Protein AF-A0A5J4RB42-F1 (afdb_monomer)

Sequence (324 aa):
MLSGSSEDMEQIHNEGKLDDWCRDNIDWLKKTYGEENVVAATLHMDETTPHIHASVVPIVRGERRQKASKKRPEQEQIEKPKRKYKKKDPLRVRLCCDDVMTKTKLIEYQDTYAEAMAKYGLERGIKGSDARHISLTEFYRNQAIESKNLQTSIEMLLAMEDAKRLHIEELKRQEQETEKLKQQKELELKESIGYLEEERQEVYEKVRDIYDRKDKAREKLLNMHEYTQQKELEITAAEACLEQLKQNYEPYKVQEDLNLLFEIFPKLSERLRIAQLCKAIGLTVDVTKRLFNGESLSVTGKLYSPEHSRYFEAQDAQLQFFKD

InterPro domains:
  IPR001668 Plasmid recombination enzyme [PF01076] (4-140)

Radius of gyration: 84.47 Å; Cα contacts (8 Å, |Δi|>4): 192; chains: 1; bounding box: 142×66×201 Å

Solvent-accessible surface area (backbone atoms only — not comparable to full-atom values): 19030 Å² total; per-residue (Å²): 114,50,71,72,54,61,67,53,41,50,50,37,48,75,69,66,42,46,66,59,53,52,51,52,51,51,51,49,47,29,72,73,67,33,62,94,20,56,76,48,72,47,78,42,74,89,56,96,51,58,32,32,50,64,44,71,52,44,74,42,71,44,69,79,84,75,76,81,72,77,79,71,82,94,71,79,86,73,86,66,82,77,80,84,70,86,76,74,70,49,72,47,79,42,80,41,56,72,78,64,64,30,76,67,48,53,53,49,49,48,53,54,48,23,66,70,37,41,88,70,72,45,74,62,76,73,86,86,58,86,79,72,95,70,54,72,71,55,48,56,50,49,52,53,50,50,52,50,52,50,51,54,50,51,53,53,50,51,55,50,50,53,53,50,50,53,50,49,52,51,50,51,50,51,51,54,52,51,50,51,52,50,53,53,52,51,50,55,49,51,52,54,49,51,54,53,51,52,52,51,49,54,50,51,52,54,52,49,53,52,51,55,50,50,51,53,51,51,51,52,51,49,54,49,50,55,50,50,53,52,49,52,53,51,49,53,52,49,51,53,51,50,52,54,51,56,74,71,61,76,81,63,67,68,57,55,59,53,54,57,57,55,68,79,35,76,63,46,62,58,50,50,52,51,49,50,49,38,47,64,29,65,48,52,74,70,58,52,54,46,44,77,73,72,48,76,43,70,45,70,46,77,39,38,38,78,91,79,72,48,74,45,81,36,79,74,42,73,48,64,81,81,83,129

Foldseek 3Di:
DAFFDLVLQVLCVVVVNVVVVVVLVLVLCCVQQNPVFWDDWDWDPPDSGIDIDTHGFRKDFFADDDDPPPPDPDDDPPPDPDPDDDDDDGGDIDTDPCVSDPPVSVLVSLVVVQVSCVVSVGHRDDDPDPDDDDDPVVVVVVVVVVVVVVVVVVVVVVVVVVVVVVVVVVVVVVVVVVVVVVVVVVVVVVVVVVVVVVVVVVVVVVVVVVVVVVVVVVVVVVVVVVVVVVVVVVVVVVVVVVVVVVVVDDPVPVVVVVVVVCVVDVCVVVLVVVCVVCVQQVHDPVVSVVQVVFDWDFDAAWTADPVVRDTDGDDRDIDHPDDD

pLDDT: mean 83.13, std 14.51, range [41.47, 96.69]

Structure (mmCIF, N/CA/C/O backbone):
data_AF-A0A5J4RB42-F1
#
_entry.id   AF-A0A5J4RB42-F1
#
loop_
_atom_site.group_PDB
_atom_site.id
_atom_site.type_symbol
_atom_site.label_atom_id
_atom_site.label_alt_id
_atom_site.label_comp_id
_atom_site.label_asym_id
_atom_site.label_entity_id
_atom_site.label_seq_id
_atom_site.pdbx_PDB_ins_code
_atom_site.Cartn_x
_atom_site.Cartn_y
_atom_site.Cartn_z
_atom_site.occupancy
_atom_site.B_iso_or_equiv
_atom_site.auth_seq_id
_atom_site.auth_comp_id
_atom_site.auth_asym_id
_atom_site.auth_atom_id
_atom_site.pdbx_PDB_model_num
ATOM 1 N N . MET A 1 1 ? 22.694 4.202 -32.635 1.00 89.75 1 MET A N 1
ATOM 2 C CA . MET A 1 1 ? 22.231 2.998 -31.928 1.00 89.75 1 MET A CA 1
ATOM 3 C C . MET A 1 1 ? 20.740 2.886 -32.167 1.00 89.75 1 MET A C 1
ATOM 5 O O . MET A 1 1 ? 20.067 3.908 -32.083 1.00 89.75 1 MET A O 1
ATOM 9 N N . LEU A 1 2 ? 20.271 1.703 -32.539 1.00 93.19 2 LEU A N 1
ATOM 10 C CA . LEU A 1 2 ? 18.862 1.383 -32.763 1.00 93.19 2 LEU A CA 1
ATOM 11 C C . LEU A 1 2 ? 18.530 0.231 -31.815 1.00 93.19 2 LEU A C 1
ATOM 13 O O . LEU A 1 2 ? 19.225 -0.783 -31.840 1.00 93.19 2 LEU A O 1
ATOM 17 N N . SER A 1 3 ? 17.558 0.429 -30.933 1.00 93.69 3 SER A N 1
ATOM 18 C CA . SER A 1 3 ? 17.139 -0.545 -29.921 1.00 93.69 3 SER A CA 1
ATOM 19 C C . SER A 1 3 ? 15.735 -0.199 -29.413 1.00 93.69 3 SER A C 1
ATOM 21 O O . SER A 1 3 ? 15.242 0.899 -29.696 1.00 93.69 3 SER A O 1
ATOM 23 N N . GLY A 1 4 ? 15.121 -1.121 -28.675 1.00 91.81 4 GLY A N 1
ATOM 24 C CA . GLY A 1 4 ? 13.889 -0.937 -27.903 1.00 91.81 4 GLY A CA 1
ATOM 25 C C . GLY A 1 4 ? 14.136 -1.042 -26.395 1.00 91.81 4 GLY A C 1
ATOM 26 O O . GLY A 1 4 ? 15.281 -0.968 -25.938 1.00 91.81 4 GLY A O 1
ATOM 27 N N . SER A 1 5 ? 13.066 -1.212 -25.615 1.00 92.06 5 SER A N 1
ATOM 28 C CA . SER A 1 5 ? 13.199 -1.616 -24.211 1.00 92.06 5 SER A CA 1
ATOM 29 C C . SER A 1 5 ? 13.691 -3.070 -24.112 1.00 92.06 5 SER A C 1
ATOM 31 O O . SER A 1 5 ? 13.620 -3.819 -25.088 1.00 92.06 5 SER A O 1
ATOM 33 N N . SER A 1 6 ? 14.203 -3.481 -22.944 1.00 90.31 6 SER A N 1
ATOM 34 C CA . SER A 1 6 ? 14.636 -4.877 -22.745 1.00 90.31 6 SER A CA 1
ATOM 35 C C . SER A 1 6 ? 13.483 -5.852 -22.985 1.00 90.31 6 SER A C 1
ATOM 37 O O . SER A 1 6 ? 13.660 -6.843 -23.684 1.00 90.31 6 SER A O 1
ATOM 39 N N . GLU A 1 7 ? 12.295 -5.515 -22.480 1.00 92.62 7 GLU A N 1
ATOM 40 C CA . GLU A 1 7 ? 11.079 -6.321 -22.616 1.00 92.62 7 GLU A CA 1
ATOM 41 C C . GLU A 1 7 ? 10.652 -6.452 -24.085 1.00 92.62 7 GLU A C 1
ATOM 43 O O . GLU A 1 7 ? 10.432 -7.564 -24.566 1.00 92.62 7 GLU A O 1
ATOM 48 N N . ASP A 1 8 ? 10.623 -5.342 -24.833 1.00 93.31 8 ASP A N 1
ATOM 49 C CA . ASP A 1 8 ? 10.221 -5.364 -26.245 1.00 93.31 8 ASP A CA 1
ATOM 50 C C . ASP A 1 8 ? 11.207 -6.170 -27.101 1.00 93.31 8 ASP A C 1
ATOM 52 O O . ASP A 1 8 ? 10.810 -6.944 -27.975 1.00 93.31 8 ASP A O 1
ATOM 56 N N . MET A 1 9 ? 12.513 -6.008 -26.864 1.00 92.62 9 MET A N 1
ATOM 57 C CA . MET A 1 9 ? 13.533 -6.720 -27.636 1.00 92.62 9 MET A CA 1
ATOM 58 C C . MET A 1 9 ? 13.554 -8.217 -27.312 1.00 92.62 9 MET A C 1
ATOM 60 O O . MET A 1 9 ? 13.744 -9.029 -28.221 1.00 92.62 9 MET A O 1
ATOM 64 N N . GLU A 1 10 ? 13.317 -8.598 -26.054 1.00 91.50 10 GLU A N 1
ATOM 65 C CA . GLU A 1 10 ? 13.112 -9.995 -25.662 1.00 91.50 10 GLU A CA 1
ATOM 66 C C . GLU A 1 10 ? 11.871 -10.586 -26.335 1.00 91.50 10 GLU A C 1
ATOM 68 O O . GLU A 1 10 ? 11.928 -11.702 -26.856 1.00 91.50 10 GLU A O 1
ATOM 73 N N . GLN A 1 11 ? 10.768 -9.836 -26.400 1.00 92.88 11 GLN A N 1
ATOM 74 C CA . GLN A 1 11 ? 9.561 -10.273 -27.094 1.00 92.88 11 GLN A CA 1
ATOM 75 C C . GLN A 1 11 ? 9.826 -10.514 -28.589 1.00 92.88 11 GLN A C 1
ATOM 77 O O . GLN A 1 11 ? 9.512 -11.587 -29.106 1.00 92.88 11 GLN A O 1
ATOM 82 N N . ILE A 1 12 ? 10.463 -9.564 -29.279 1.00 92.88 12 ILE A N 1
ATOM 83 C CA . ILE A 1 12 ? 10.811 -9.687 -30.706 1.00 92.88 12 ILE A CA 1
ATOM 84 C C . ILE A 1 12 ? 11.737 -10.889 -30.951 1.00 92.88 12 ILE A C 1
ATOM 86 O O . ILE A 1 12 ? 11.591 -11.595 -31.957 1.00 92.88 12 ILE A O 1
ATOM 90 N N . HIS A 1 13 ? 12.680 -11.139 -30.038 1.00 90.81 13 HIS A N 1
ATOM 91 C CA . HIS A 1 13 ? 13.579 -12.287 -30.110 1.00 90.81 13 HIS A CA 1
ATOM 92 C C . HIS A 1 13 ? 12.831 -13.615 -29.933 1.00 90.81 13 HIS A C 1
ATOM 94 O O . HIS A 1 13 ? 12.975 -14.510 -30.767 1.00 90.81 13 HIS A O 1
ATOM 100 N N . ASN A 1 14 ? 11.985 -13.722 -28.905 1.00 91.12 14 ASN A N 1
ATOM 101 C CA . ASN A 1 14 ? 11.197 -14.921 -28.606 1.00 91.12 14 ASN A CA 1
ATOM 102 C C . ASN A 1 14 ? 10.185 -15.254 -29.712 1.00 91.12 14 ASN A C 1
ATOM 104 O O . ASN A 1 14 ? 9.915 -16.423 -29.980 1.00 91.12 14 ASN A O 1
ATOM 108 N N . GLU A 1 15 ? 9.653 -14.239 -30.394 1.00 92.75 15 GLU A N 1
ATOM 109 C CA . GLU A 1 15 ? 8.766 -14.402 -31.549 1.00 92.75 15 GLU A CA 1
ATOM 110 C C . GLU A 1 15 ? 9.507 -14.798 -32.842 1.00 92.75 15 GLU A C 1
ATOM 112 O O . GLU A 1 15 ? 8.869 -15.004 -33.876 1.00 92.75 15 GLU A O 1
ATOM 117 N N . GLY A 1 16 ? 10.843 -14.896 -32.820 1.00 91.69 16 GLY A N 1
ATOM 118 C CA . GLY A 1 16 ? 11.660 -15.234 -33.990 1.00 91.69 16 GLY A CA 1
ATOM 119 C C . GLY A 1 16 ? 11.695 -14.139 -35.061 1.00 91.69 16 GLY A C 1
ATOM 120 O O . GLY A 1 16 ? 12.110 -14.389 -36.189 1.00 91.69 16 GLY A O 1
ATOM 121 N N . LYS A 1 17 ? 11.269 -12.917 -34.721 1.00 93.38 17 LYS A N 1
ATOM 122 C CA . LYS A 1 17 ? 11.146 -11.776 -35.643 1.00 93.38 17 LYS A CA 1
ATOM 123 C C . LYS A 1 17 ? 12.397 -10.898 -35.700 1.00 93.38 17 LYS A C 1
ATOM 125 O O . LYS A 1 17 ? 12.400 -9.870 -36.376 1.00 93.38 17 LYS A O 1
ATOM 130 N N . LEU A 1 18 ? 13.463 -11.282 -35.000 1.00 91.69 18 LEU A N 1
ATOM 131 C CA . LEU A 1 18 ? 14.684 -10.483 -34.883 1.00 91.69 18 LEU A CA 1
ATOM 132 C C . LEU A 1 18 ? 15.354 -10.222 -36.242 1.00 91.69 18 LEU A C 1
ATOM 134 O O . LEU A 1 18 ? 15.809 -9.108 -36.496 1.00 91.69 18 LEU A O 1
ATOM 138 N N . ASP A 1 19 ? 15.376 -11.215 -37.133 1.00 92.69 19 ASP A N 1
ATOM 139 C CA . ASP A 1 19 ? 15.964 -11.065 -38.468 1.00 92.69 19 ASP A CA 1
ATOM 140 C C . ASP A 1 19 ? 15.176 -10.075 -39.329 1.00 92.69 19 ASP A C 1
ATOM 142 O O . ASP A 1 19 ? 15.764 -9.254 -40.037 1.00 92.69 19 ASP A O 1
ATOM 146 N N . ASP A 1 20 ? 13.845 -10.127 -39.252 1.00 94.56 20 ASP A N 1
ATOM 147 C CA . ASP A 1 20 ? 12.977 -9.192 -39.962 1.00 94.56 20 ASP A CA 1
ATOM 148 C C . ASP A 1 20 ? 13.157 -7.777 -39.401 1.00 94.56 20 ASP A C 1
ATOM 150 O O . ASP A 1 20 ? 13.337 -6.831 -40.170 1.00 94.56 20 ASP A O 1
ATOM 154 N N . TRP A 1 21 ? 13.251 -7.639 -38.072 1.00 94.94 21 TRP A N 1
ATOM 155 C CA . TRP A 1 21 ? 13.557 -6.367 -37.418 1.00 94.94 21 TRP A CA 1
ATOM 156 C C . TRP A 1 21 ? 14.895 -5.796 -37.898 1.00 94.94 21 TRP A C 1
ATOM 158 O O . TRP A 1 21 ? 14.976 -4.613 -38.238 1.00 94.94 21 TRP A O 1
ATOM 168 N N . CYS A 1 22 ? 15.936 -6.625 -38.016 1.00 94.12 22 CYS A N 1
ATOM 169 C CA . CYS A 1 22 ? 17.228 -6.201 -38.557 1.00 94.12 22 CYS A CA 1
ATOM 170 C C . CYS A 1 22 ? 17.113 -5.703 -40.006 1.00 94.12 22 CYS A C 1
ATOM 172 O O . CYS A 1 22 ? 17.682 -4.660 -40.342 1.00 94.12 22 CYS A O 1
ATOM 174 N N . ARG A 1 23 ? 16.367 -6.415 -40.863 1.00 94.81 23 ARG A N 1
ATOM 175 C CA . ARG A 1 23 ? 16.164 -6.016 -42.267 1.00 94.81 23 ARG A CA 1
ATOM 176 C C . ARG A 1 23 ? 15.423 -4.689 -42.375 1.00 94.81 23 ARG A C 1
ATOM 178 O O . ARG A 1 23 ? 15.896 -3.803 -43.080 1.00 94.81 23 ARG A O 1
ATOM 185 N N . ASP A 1 24 ? 14.342 -4.503 -41.624 1.00 95.38 24 ASP A N 1
ATOM 186 C CA . ASP A 1 24 ? 13.592 -3.243 -41.655 1.00 95.38 24 ASP A CA 1
ATOM 187 C C . ASP A 1 24 ? 14.392 -2.065 -41.108 1.00 95.38 24 ASP A C 1
ATOM 189 O O . ASP A 1 24 ? 14.243 -0.940 -41.584 1.00 95.38 24 ASP A O 1
ATOM 193 N N . ASN A 1 25 ? 15.262 -2.305 -40.123 1.00 94.81 25 ASN A N 1
ATOM 194 C CA . ASN A 1 25 ? 16.179 -1.282 -39.628 1.00 94.81 25 ASN A CA 1
ATOM 195 C C . ASN A 1 25 ? 17.149 -0.841 -40.727 1.00 94.81 25 ASN A C 1
ATOM 197 O O . ASN A 1 25 ? 17.372 0.357 -40.914 1.00 94.81 25 ASN A O 1
ATOM 201 N N . ILE A 1 26 ? 17.698 -1.792 -41.485 1.00 94.44 26 ILE A N 1
ATOM 202 C CA . ILE A 1 26 ? 18.564 -1.499 -42.630 1.00 94.44 26 ILE A CA 1
ATOM 203 C C . ILE A 1 26 ? 17.783 -0.755 -43.720 1.00 94.44 26 ILE A C 1
ATOM 205 O O . ILE A 1 26 ? 18.272 0.256 -44.230 1.00 94.44 26 ILE A O 1
ATOM 209 N N . ASP A 1 27 ? 16.568 -1.192 -44.046 1.00 95.69 27 ASP A N 1
ATOM 210 C CA . ASP A 1 27 ? 15.726 -0.551 -45.059 1.00 95.69 27 ASP A CA 1
ATOM 211 C C . ASP A 1 27 ? 15.346 0.878 -44.660 1.00 95.69 27 ASP A C 1
ATOM 213 O O . ASP A 1 27 ? 15.436 1.804 -45.474 1.00 95.69 27 ASP A O 1
ATOM 217 N N . TRP A 1 28 ? 15.008 1.101 -43.387 1.00 96.19 28 TRP A N 1
ATOM 218 C CA . TRP A 1 28 ? 14.752 2.436 -42.856 1.00 96.19 28 TRP A CA 1
ATOM 219 C C . TRP A 1 28 ? 16.001 3.322 -42.924 1.00 96.19 28 TRP A C 1
ATOM 221 O O . TRP A 1 28 ? 15.909 4.473 -43.363 1.00 96.19 28 TRP A O 1
ATOM 231 N N . LEU A 1 29 ? 17.181 2.803 -42.565 1.00 95.06 29 LEU A N 1
ATOM 232 C CA . LEU A 1 29 ? 18.447 3.536 -42.673 1.00 95.06 29 LEU A CA 1
ATOM 233 C C . LEU A 1 29 ? 18.745 3.934 -44.122 1.00 95.06 29 LEU A C 1
ATOM 235 O O . LEU A 1 29 ? 19.086 5.091 -44.380 1.00 95.06 29 LEU A O 1
ATOM 239 N N . LYS A 1 30 ? 18.575 3.009 -45.073 1.00 94.31 30 LYS A N 1
ATOM 240 C CA . LYS A 1 30 ? 18.772 3.270 -46.505 1.00 94.31 30 LYS A CA 1
ATOM 241 C C . LYS A 1 30 ? 17.777 4.299 -47.038 1.00 94.31 30 LYS A C 1
ATOM 243 O O . LYS A 1 30 ? 18.179 5.204 -47.765 1.00 94.31 30 LYS A O 1
ATOM 248 N N . LYS A 1 31 ? 16.501 4.211 -46.650 1.00 94.19 31 LYS A N 1
ATOM 249 C CA . LYS A 1 31 ? 15.457 5.170 -47.049 1.00 94.19 31 LYS A CA 1
ATOM 250 C C . LYS A 1 31 ? 15.705 6.568 -46.477 1.00 94.19 31 LYS A C 1
ATOM 252 O O . LYS A 1 31 ? 15.461 7.560 -47.158 1.00 94.19 31 LYS A O 1
ATOM 257 N N . THR A 1 32 ? 16.194 6.643 -45.242 1.00 92.81 32 THR A N 1
ATOM 258 C CA . THR A 1 32 ? 16.363 7.902 -44.501 1.00 92.81 32 THR A CA 1
ATOM 259 C C . THR A 1 32 ? 17.653 8.625 -44.875 1.00 92.81 32 THR A C 1
ATOM 261 O O . THR A 1 32 ? 17.646 9.830 -45.127 1.00 92.81 32 THR A O 1
ATOM 264 N N . TYR A 1 33 ? 18.770 7.896 -44.923 1.00 90.81 33 TYR A N 1
ATOM 265 C CA . TYR A 1 33 ? 20.093 8.476 -45.149 1.00 90.81 33 TYR A CA 1
ATOM 266 C C . TYR A 1 33 ? 20.589 8.314 -46.587 1.00 90.81 33 TYR A C 1
ATOM 268 O O . TYR A 1 33 ? 21.507 9.031 -46.976 1.00 90.81 33 TYR A O 1
ATOM 276 N N . GLY A 1 34 ? 19.972 7.445 -47.387 1.00 90.00 34 GLY A N 1
ATOM 277 C CA . GLY A 1 34 ? 20.438 7.057 -48.716 1.00 90.00 34 GLY A CA 1
ATOM 278 C C . GLY A 1 34 ? 21.335 5.822 -48.656 1.00 90.00 34 GLY A C 1
ATOM 279 O O . GLY A 1 34 ? 22.161 5.682 -47.756 1.00 90.00 34 GLY A O 1
ATOM 280 N N . GLU A 1 35 ? 21.195 4.928 -49.634 1.00 90.44 35 GLU A N 1
ATOM 281 C CA . GLU A 1 35 ? 21.938 3.663 -49.675 1.00 90.44 35 GLU A CA 1
ATOM 282 C C . GLU A 1 35 ? 23.460 3.865 -49.722 1.00 90.44 35 GLU A C 1
ATOM 284 O O . GLU A 1 35 ? 24.189 3.180 -49.013 1.00 90.44 35 GLU A O 1
ATOM 289 N N . GLU A 1 36 ? 23.937 4.875 -50.457 1.00 87.88 36 GLU A N 1
ATOM 290 C CA . GLU A 1 36 ? 25.367 5.224 -50.541 1.00 87.88 36 GLU A CA 1
ATOM 291 C C . GLU A 1 36 ? 25.962 5.709 -49.203 1.00 87.88 36 GLU A C 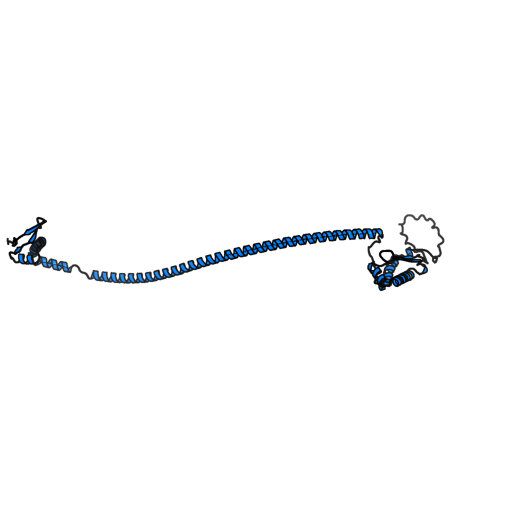1
ATOM 293 O O . GLU A 1 36 ? 27.181 5.727 -49.036 1.00 87.88 36 GLU A O 1
ATOM 298 N N . ASN A 1 37 ? 25.115 6.121 -48.254 1.00 90.62 37 ASN A N 1
ATOM 299 C CA . ASN A 1 37 ? 25.537 6.720 -46.989 1.00 90.62 37 ASN A CA 1
ATOM 300 C C . ASN A 1 37 ? 25.612 5.713 -45.838 1.00 90.62 37 ASN A C 1
ATOM 302 O O . ASN A 1 37 ? 26.218 6.021 -44.812 1.00 90.62 37 ASN A O 1
ATOM 306 N N . VAL A 1 38 ? 25.019 4.525 -45.970 1.00 92.69 38 VAL A N 1
ATOM 307 C CA . VAL A 1 38 ? 25.027 3.494 -44.922 1.00 92.69 38 VAL A CA 1
ATOM 308 C C . VAL A 1 38 ? 26.214 2.558 -45.152 1.00 92.69 38 VAL A C 1
ATOM 310 O O . VAL A 1 38 ? 26.246 1.829 -46.135 1.00 92.69 38 VAL A O 1
ATOM 313 N N . VAL A 1 39 ? 27.199 2.576 -44.248 1.00 92.19 39 VAL A N 1
ATOM 314 C CA . VAL A 1 39 ? 28.447 1.802 -44.410 1.00 92.19 39 VAL A CA 1
ATOM 315 C C . VAL A 1 39 ? 28.367 0.441 -43.733 1.00 92.19 39 VAL A C 1
ATOM 317 O O . VAL A 1 39 ? 28.786 -0.562 -44.301 1.00 92.19 39 VAL A O 1
ATOM 320 N N . ALA A 1 40 ? 27.861 0.412 -42.503 1.00 92.50 40 ALA A N 1
ATOM 321 C CA . ALA A 1 40 ? 27.776 -0.800 -41.702 1.00 92.50 40 ALA A CA 1
ATOM 322 C C . ALA A 1 40 ? 26.619 -0.699 -40.709 1.00 92.50 40 ALA A C 1
ATOM 324 O O . ALA A 1 40 ? 26.337 0.384 -40.192 1.00 92.50 40 ALA A O 1
ATOM 325 N N . ALA A 1 41 ? 25.991 -1.834 -40.424 1.00 94.38 41 ALA A N 1
ATOM 326 C CA . ALA A 1 41 ? 25.034 -2.009 -39.344 1.00 94.38 41 ALA A CA 1
ATOM 327 C C . ALA A 1 41 ? 25.380 -3.320 -38.630 1.00 94.38 41 ALA A C 1
ATOM 329 O O . ALA A 1 41 ? 25.232 -4.392 -39.211 1.00 94.38 41 ALA A O 1
ATOM 330 N N . THR A 1 42 ? 25.896 -3.222 -37.405 1.00 94.50 42 THR A N 1
ATOM 331 C CA . THR A 1 42 ? 26.322 -4.379 -36.607 1.00 94.50 42 THR A CA 1
ATOM 332 C C . THR A 1 42 ? 25.304 -4.640 -35.511 1.00 94.50 42 THR A C 1
ATOM 334 O O . THR A 1 42 ? 25.005 -3.732 -34.737 1.00 94.50 42 THR A O 1
ATOM 337 N N . LEU A 1 43 ? 24.781 -5.864 -35.451 1.00 94.38 43 LEU A N 1
ATOM 338 C CA . LEU A 1 43 ? 23.910 -6.327 -34.376 1.00 94.38 43 LEU A CA 1
ATOM 339 C C . LEU A 1 43 ? 24.761 -6.831 -33.204 1.00 94.38 43 LEU A C 1
ATOM 341 O O . LEU A 1 43 ? 25.605 -7.707 -33.388 1.00 94.38 43 LEU A O 1
ATOM 345 N N . HIS A 1 44 ? 24.508 -6.293 -32.016 1.00 93.44 44 HIS A N 1
ATOM 346 C CA . HIS A 1 44 ? 25.089 -6.737 -30.755 1.00 93.44 44 HIS A CA 1
ATOM 347 C C . HIS A 1 44 ? 24.044 -7.541 -29.977 1.00 93.44 44 HIS A C 1
ATOM 349 O O . HIS A 1 44 ? 22.959 -7.034 -29.694 1.00 93.44 44 HIS A O 1
ATOM 355 N N . MET A 1 45 ? 24.376 -8.798 -29.673 1.00 91.12 45 MET A N 1
ATOM 356 C CA . MET A 1 45 ? 23.551 -9.767 -28.923 1.00 91.12 45 MET A CA 1
ATOM 357 C C . MET A 1 45 ? 24.245 -10.247 -27.639 1.00 91.12 45 MET A C 1
ATOM 359 O O . MET A 1 45 ? 23.719 -11.084 -26.916 1.00 91.12 45 MET A O 1
ATOM 363 N N . ASP A 1 46 ? 25.462 -9.769 -27.400 1.00 91.81 46 ASP A N 1
ATOM 364 C CA . ASP A 1 46 ? 26.342 -10.117 -26.287 1.00 91.81 46 ASP A CA 1
ATOM 365 C C . ASP A 1 46 ? 26.163 -9.198 -25.067 1.00 91.81 46 ASP A C 1
ATOM 367 O O . ASP A 1 46 ? 26.783 -9.414 -24.026 1.00 91.81 46 ASP A O 1
ATOM 371 N N . GLU A 1 47 ? 25.294 -8.194 -25.182 1.00 89.44 47 GLU A N 1
ATOM 372 C CA . GLU A 1 47 ? 24.916 -7.270 -24.112 1.00 89.44 47 GLU A CA 1
ATOM 373 C C . GLU A 1 47 ? 23.499 -7.562 -23.581 1.00 89.44 47 GLU A C 1
ATOM 375 O O . GLU A 1 47 ? 22.796 -8.435 -24.084 1.00 89.44 47 GLU A O 1
ATOM 380 N N . THR A 1 48 ? 23.059 -6.816 -22.559 1.00 86.06 48 THR A N 1
ATOM 381 C CA . THR A 1 48 ? 21.759 -7.012 -21.887 1.00 86.06 48 THR A CA 1
ATOM 382 C C . THR A 1 48 ? 20.564 -6.916 -22.834 1.00 86.06 48 THR A C 1
ATOM 384 O O . THR A 1 48 ? 19.591 -7.641 -22.673 1.00 86.06 48 THR A O 1
ATOM 387 N N . THR A 1 49 ? 20.619 -6.017 -23.818 1.00 91.19 49 THR A N 1
ATOM 388 C CA . THR A 1 49 ? 19.521 -5.791 -24.761 1.00 91.19 49 THR A CA 1
ATOM 389 C C . THR A 1 49 ? 20.065 -5.802 -26.190 1.00 91.19 49 THR A C 1
ATOM 391 O O . THR A 1 49 ? 21.000 -5.041 -26.478 1.00 91.19 49 THR A O 1
ATOM 394 N N . PRO A 1 50 ? 19.487 -6.614 -27.098 1.00 92.94 50 PRO A N 1
ATOM 395 C CA . PRO A 1 50 ? 19.828 -6.599 -28.515 1.00 92.94 50 PRO A CA 1
ATOM 396 C C . PRO A 1 50 ? 19.760 -5.193 -29.116 1.00 92.94 50 PRO A C 1
ATOM 398 O O . PRO A 1 50 ? 18.722 -4.539 -29.038 1.00 92.94 50 PRO A O 1
ATOM 401 N N . HIS A 1 51 ? 20.842 -4.720 -29.735 1.00 93.94 51 HIS A N 1
ATOM 402 C CA . HIS A 1 51 ? 20.870 -3.388 -30.348 1.00 93.94 51 HIS A CA 1
ATOM 403 C C . HIS A 1 51 ? 21.771 -3.329 -31.585 1.00 93.94 51 HIS A C 1
ATOM 405 O O . HIS A 1 51 ? 22.728 -4.087 -31.731 1.00 93.94 51 HIS A O 1
ATOM 411 N N . ILE A 1 52 ? 21.475 -2.394 -32.494 1.00 95.19 52 ILE A N 1
ATOM 412 C CA . ILE A 1 52 ? 22.234 -2.196 -33.734 1.00 95.19 52 ILE A CA 1
ATOM 413 C C . ILE A 1 52 ? 23.075 -0.919 -33.665 1.00 95.19 52 ILE A C 1
ATOM 415 O O . ILE A 1 52 ? 22.584 0.193 -33.418 1.00 95.19 52 ILE A O 1
ATOM 419 N N . HIS A 1 53 ? 24.357 -1.060 -33.990 1.00 95.44 53 HIS A N 1
ATOM 420 C CA . HIS A 1 53 ? 25.266 0.042 -34.267 1.00 95.44 53 HIS A CA 1
ATOM 421 C C . HIS A 1 53 ? 25.371 0.293 -35.769 1.00 95.44 53 HIS A C 1
ATOM 423 O O . HIS A 1 53 ? 26.046 -0.426 -36.501 1.00 95.44 53 HIS A O 1
ATOM 429 N N . ALA A 1 54 ? 24.697 1.352 -36.222 1.00 94.81 54 ALA A N 1
ATOM 430 C CA . ALA A 1 54 ? 24.748 1.817 -37.600 1.00 94.81 54 ALA A CA 1
ATOM 431 C C . ALA A 1 54 ? 25.782 2.940 -37.775 1.00 94.81 54 ALA A C 1
ATOM 433 O O . ALA A 1 54 ? 25.751 3.943 -37.058 1.00 94.81 54 ALA A O 1
ATOM 434 N N . SER A 1 55 ? 26.662 2.784 -38.762 1.00 94.12 55 SER A N 1
ATOM 435 C CA . SER A 1 55 ? 27.637 3.788 -39.193 1.00 94.12 55 SER A CA 1
ATOM 436 C C . SER A 1 55 ? 27.173 4.435 -40.494 1.00 94.12 55 SER A C 1
ATOM 438 O O . SER A 1 55 ? 27.115 3.782 -41.538 1.00 94.12 55 SER A O 1
ATOM 440 N N . VAL A 1 56 ? 26.855 5.730 -40.428 1.00 93.06 56 VAL A N 1
ATOM 441 C CA . VAL A 1 56 ? 26.360 6.521 -41.562 1.00 93.06 56 VAL A CA 1
ATOM 442 C C . VAL A 1 56 ? 27.368 7.613 -41.909 1.00 93.06 56 VAL A C 1
ATOM 444 O O . VAL A 1 56 ? 27.765 8.404 -41.051 1.00 93.06 56 VAL A O 1
ATOM 447 N N . VAL A 1 57 ? 27.762 7.686 -43.177 1.00 92.94 57 VAL A N 1
ATOM 448 C CA . VAL A 1 57 ? 28.625 8.740 -43.711 1.00 92.94 57 VAL A CA 1
ATOM 449 C C . VAL A 1 57 ? 27.733 9.835 -44.298 1.00 92.94 57 VAL A C 1
ATOM 451 O O . VAL A 1 57 ? 26.975 9.574 -45.226 1.00 92.94 57 VAL A O 1
ATOM 454 N N . PRO A 1 58 ? 27.789 11.080 -43.793 1.00 91.00 58 PRO A N 1
ATOM 455 C CA . PRO A 1 58 ? 26.861 12.127 -44.203 1.00 91.00 58 PRO A CA 1
ATOM 456 C C . PRO A 1 58 ? 27.302 12.772 -45.524 1.00 91.00 58 PRO A C 1
ATOM 458 O O . PRO A 1 58 ? 27.774 13.915 -45.533 1.00 91.00 58 PRO A O 1
ATOM 461 N N . ILE A 1 59 ? 27.186 12.042 -46.638 1.00 90.00 59 ILE A N 1
ATOM 462 C CA . ILE A 1 59 ? 27.487 12.558 -47.975 1.00 90.00 59 ILE A CA 1
ATOM 463 C C . ILE A 1 59 ? 26.317 13.422 -48.446 1.00 90.00 59 ILE A C 1
ATOM 465 O O . ILE A 1 59 ? 25.177 12.977 -48.554 1.00 90.00 59 ILE A O 1
ATOM 469 N N . VAL A 1 60 ? 26.611 14.685 -48.735 1.00 86.12 60 VAL A N 1
ATOM 470 C CA . VAL A 1 60 ? 25.645 15.691 -49.175 1.00 86.12 60 VAL A CA 1
ATOM 471 C C . VAL A 1 60 ? 26.113 16.280 -50.501 1.00 86.12 60 VAL A C 1
ATOM 473 O O . VAL A 1 60 ? 27.301 16.561 -50.694 1.00 86.12 60 VAL A O 1
ATOM 476 N N . ARG A 1 61 ? 25.167 16.501 -51.414 1.00 83.69 61 ARG A N 1
ATOM 477 C CA . ARG A 1 61 ? 25.363 17.274 -52.645 1.00 83.69 61 ARG A CA 1
ATOM 478 C C . ARG A 1 61 ? 24.595 18.583 -52.516 1.00 83.69 61 ARG A C 1
ATOM 480 O O . ARG A 1 61 ? 23.475 18.587 -52.016 1.00 83.69 61 ARG A O 1
ATOM 487 N N . GLY A 1 62 ? 25.195 19.686 -52.947 1.00 75.62 62 GLY A N 1
ATOM 488 C CA . GLY A 1 62 ? 24.546 20.994 -52.931 1.00 75.62 62 GLY A CA 1
ATOM 489 C C . GLY A 1 62 ? 25.213 22.018 -52.020 1.00 75.62 62 GLY A C 1
ATOM 490 O O . GLY A 1 62 ? 26.167 21.740 -51.275 1.00 75.62 62 GLY A O 1
ATOM 491 N N . GLU A 1 63 ? 24.685 23.239 -52.103 1.00 70.62 63 GLU A N 1
ATOM 492 C CA . GLU A 1 63 ? 25.273 24.412 -51.472 1.00 70.62 63 GLU A CA 1
ATOM 493 C C . GLU A 1 63 ? 25.433 24.246 -49.965 1.00 70.62 63 GLU A C 1
ATOM 495 O O . GLU A 1 63 ? 24.629 23.621 -49.271 1.00 70.62 63 GLU A O 1
ATOM 500 N N . ARG A 1 64 ? 26.514 24.826 -49.440 1.00 71.56 64 ARG A N 1
ATOM 501 C CA . ARG A 1 64 ? 26.759 24.850 -48.004 1.00 71.56 64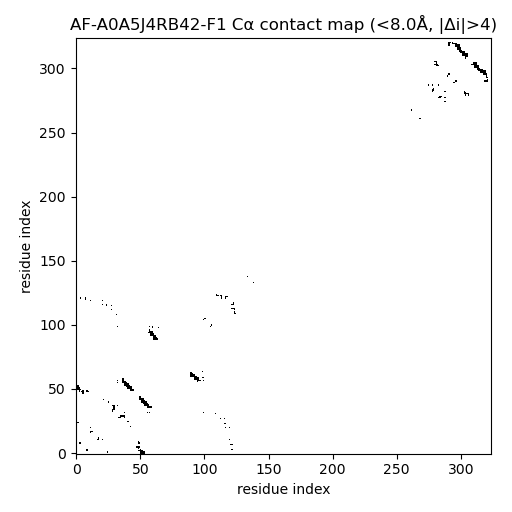 ARG A CA 1
ATOM 502 C C . ARG A 1 64 ? 25.736 25.762 -47.343 1.00 71.56 64 ARG A C 1
ATOM 504 O O . ARG A 1 64 ? 25.706 26.959 -47.631 1.00 71.56 64 ARG A O 1
ATOM 511 N N . ARG A 1 65 ? 25.002 25.226 -46.369 1.00 70.44 65 ARG A N 1
ATOM 512 C CA . ARG A 1 65 ? 24.153 26.026 -45.492 1.00 70.44 65 ARG A CA 1
ATOM 513 C C . ARG A 1 65 ? 24.997 27.100 -44.803 1.00 70.44 65 ARG A C 1
ATOM 515 O O . ARG A 1 65 ? 25.936 26.805 -44.059 1.00 70.44 65 ARG A O 1
ATOM 522 N N . GLN A 1 66 ? 24.696 28.365 -45.082 1.00 67.50 66 GLN A N 1
ATOM 523 C CA . GLN A 1 66 ? 25.360 29.478 -44.416 1.00 67.50 66 GLN A CA 1
ATOM 524 C C . GLN A 1 66 ? 24.719 29.663 -43.041 1.00 67.50 66 GLN A C 1
ATOM 526 O O . GLN A 1 66 ? 23.508 29.846 -42.931 1.00 67.50 66 GLN A O 1
ATOM 531 N N . LYS A 1 67 ? 25.525 29.606 -41.974 1.00 62.66 67 LYS A N 1
ATOM 532 C CA . LYS A 1 67 ? 25.061 30.071 -40.662 1.00 62.66 67 LYS A CA 1
ATOM 533 C C . LYS A 1 67 ? 24.732 31.553 -40.810 1.00 62.66 67 LYS A C 1
ATOM 535 O O . LYS A 1 67 ? 25.585 32.308 -41.275 1.00 62.66 67 LYS A O 1
ATOM 540 N N . ALA A 1 68 ? 23.525 31.953 -40.411 1.00 58.53 68 ALA A N 1
ATOM 541 C CA . ALA A 1 68 ? 23.178 33.361 -40.295 1.00 58.53 68 ALA A CA 1
ATOM 542 C C . ALA A 1 68 ? 24.248 34.025 -39.420 1.00 58.53 68 ALA A C 1
ATOM 544 O O . ALA A 1 68 ? 24.408 33.684 -38.245 1.00 58.53 68 ALA A O 1
ATOM 545 N N . SER A 1 69 ? 25.062 34.893 -40.017 1.00 56.84 69 SER A N 1
ATOM 546 C CA . SER A 1 69 ? 26.090 35.612 -39.280 1.00 56.84 69 SER A CA 1
ATOM 547 C C . SER A 1 69 ? 25.384 36.444 -38.218 1.00 56.84 69 SER A C 1
ATOM 549 O O . SER A 1 69 ? 24.590 37.317 -38.572 1.00 56.84 69 SER A O 1
ATOM 551 N N . LYS A 1 70 ? 25.662 36.193 -36.931 1.00 54.50 70 LYS A N 1
ATOM 552 C CA . LYS A 1 70 ? 25.303 37.134 -35.864 1.00 54.50 70 LYS A CA 1
ATOM 553 C C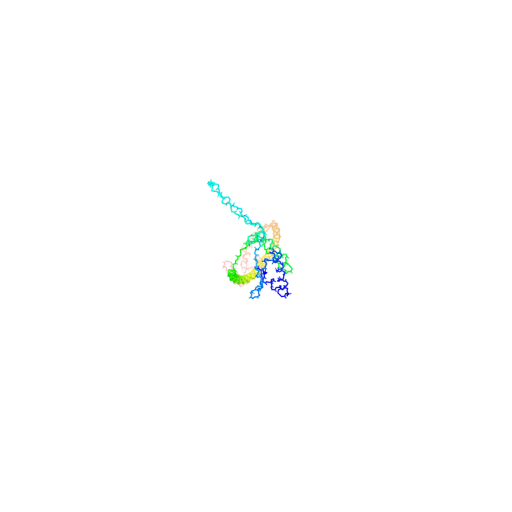 . LYS A 1 70 ? 25.876 38.489 -36.280 1.00 54.50 70 LYS A C 1
ATOM 555 O O . LYS A 1 70 ? 27.099 38.628 -36.337 1.00 54.50 70 LYS A O 1
ATOM 560 N N . LYS A 1 71 ? 25.014 39.442 -36.651 1.00 48.25 71 LYS A N 1
ATOM 561 C CA . LYS A 1 71 ? 25.418 40.826 -36.909 1.00 48.25 71 LYS A CA 1
ATOM 562 C C . LYS A 1 71 ? 26.144 41.297 -35.648 1.00 48.25 71 LYS A C 1
ATOM 564 O O . LYS A 1 71 ? 25.526 41.390 -34.592 1.00 48.25 71 LYS A O 1
ATOM 569 N N . ARG A 1 72 ? 27.464 41.497 -35.726 1.00 47.09 72 ARG A N 1
ATOM 570 C CA . ARG A 1 72 ? 28.160 42.292 -34.709 1.00 47.09 72 ARG A CA 1
ATOM 571 C C . ARG A 1 72 ? 27.647 43.728 -34.866 1.00 47.09 72 ARG A C 1
ATOM 573 O O . ARG A 1 72 ? 27.460 44.132 -36.017 1.00 47.09 72 ARG A O 1
ATOM 580 N N . PRO A 1 73 ? 27.370 44.450 -33.768 1.00 46.56 73 PRO A N 1
ATOM 581 C CA . PRO A 1 73 ? 26.957 45.843 -33.856 1.00 46.56 73 PRO A CA 1
ATOM 582 C C . PRO A 1 73 ? 27.995 46.639 -34.651 1.00 46.56 73 PRO A C 1
ATOM 584 O O . PRO A 1 73 ? 29.194 46.369 -34.564 1.00 46.56 73 PRO A O 1
ATOM 587 N N . GLU A 1 74 ? 27.496 47.547 -35.484 1.00 52.09 74 GLU A N 1
ATOM 588 C CA . GLU A 1 74 ? 28.266 48.427 -36.357 1.00 52.09 74 GLU A CA 1
ATOM 589 C C . GLU A 1 74 ? 29.269 49.240 -35.535 1.00 52.09 74 GLU A C 1
ATOM 591 O O . GLU A 1 74 ? 28.924 50.252 -34.936 1.00 52.09 74 GLU A O 1
ATOM 596 N N . GLN A 1 75 ? 30.523 48.798 -35.502 1.00 44.34 75 GLN A N 1
ATOM 597 C CA . GLN A 1 75 ? 31.644 49.641 -35.113 1.00 44.34 75 GLN A CA 1
ATOM 598 C C . GLN A 1 75 ? 32.698 49.579 -36.218 1.00 44.34 75 GLN A C 1
ATOM 600 O O . GLN A 1 75 ? 33.283 48.533 -36.496 1.00 44.34 75 GLN A O 1
ATOM 605 N N . GLU A 1 76 ? 32.813 50.732 -36.878 1.00 46.12 76 GLU A N 1
ATOM 606 C CA . GLU A 1 76 ? 33.879 51.218 -37.756 1.00 46.12 76 GLU A CA 1
ATOM 607 C C . GLU A 1 76 ? 34.354 50.271 -38.864 1.00 46.12 76 GLU A C 1
ATOM 609 O O . GLU A 1 76 ? 35.314 49.505 -38.765 1.00 46.12 76 GLU A O 1
ATOM 614 N N . GLN A 1 77 ? 33.675 50.414 -40.004 1.00 44.84 77 GLN A N 1
ATOM 615 C CA . GLN A 1 77 ? 34.124 49.933 -41.301 1.00 44.84 77 GLN A CA 1
ATOM 616 C C . GLN A 1 77 ? 35.364 50.722 -41.750 1.00 44.84 77 GLN A C 1
ATOM 618 O O . GLN A 1 77 ? 35.266 51.695 -42.488 1.00 44.84 77 GLN A O 1
ATOM 623 N N . ILE A 1 78 ? 36.554 50.266 -41.363 1.00 50.50 78 ILE A N 1
ATOM 624 C CA . ILE A 1 78 ? 37.728 50.458 -42.219 1.00 50.50 78 ILE A CA 1
ATOM 625 C C . ILE A 1 78 ? 37.540 49.487 -43.389 1.00 50.50 78 ILE A C 1
ATOM 627 O O . ILE A 1 78 ? 37.613 48.268 -43.200 1.00 50.50 78 ILE A O 1
ATOM 631 N N . GLU A 1 79 ? 37.250 50.015 -44.582 1.00 55.47 79 GLU A N 1
ATOM 632 C CA . GLU A 1 79 ? 37.086 49.263 -45.831 1.00 55.47 79 GLU A CA 1
ATOM 633 C C . GLU A 1 79 ? 38.385 48.538 -46.218 1.00 55.47 79 GLU A C 1
ATOM 635 O O . GLU A 1 79 ? 39.141 48.940 -47.098 1.00 55.47 79 GLU A O 1
ATOM 640 N N . LYS A 1 80 ? 38.668 47.410 -45.563 1.00 53.78 80 LYS A N 1
ATOM 641 C CA . LYS A 1 80 ? 39.640 46.451 -46.079 1.00 53.78 80 LYS A CA 1
ATOM 642 C C . LYS A 1 80 ? 38.979 45.705 -47.242 1.00 53.78 80 LYS A C 1
ATOM 644 O O . LYS A 1 80 ? 37.911 45.115 -47.040 1.00 53.78 80 LYS A O 1
ATOM 649 N N . PRO A 1 81 ? 39.591 45.664 -48.439 1.00 54.56 81 PRO A N 1
ATOM 650 C CA . PRO A 1 81 ? 39.029 44.952 -49.577 1.00 54.56 81 PRO A CA 1
ATOM 651 C C . PRO A 1 81 ? 38.846 43.477 -49.209 1.00 54.56 81 PRO A C 1
ATOM 653 O O . PRO A 1 81 ? 39.806 42.753 -48.927 1.00 54.56 81 PRO A O 1
ATOM 656 N N . LYS A 1 82 ? 37.588 43.021 -49.173 1.00 65.31 82 LYS A N 1
ATOM 657 C CA . LYS A 1 82 ? 37.265 41.614 -48.918 1.00 65.31 82 LYS A CA 1
ATOM 658 C C . LYS A 1 82 ? 37.890 40.784 -50.035 1.00 65.31 82 LYS A C 1
ATOM 660 O O . LYS A 1 82 ? 37.476 40.882 -51.189 1.00 65.31 82 LYS A O 1
ATOM 665 N N . ARG A 1 83 ? 38.885 39.960 -49.690 1.00 69.69 83 ARG A N 1
ATOM 666 C CA . ARG A 1 83 ? 39.506 39.007 -50.619 1.00 69.69 83 ARG A CA 1
ATOM 667 C C . ARG A 1 83 ? 38.401 38.157 -51.260 1.00 69.69 83 ARG A C 1
ATOM 669 O O . ARG A 1 83 ? 37.717 37.400 -50.570 1.00 69.69 83 ARG A O 1
ATOM 676 N N . LYS A 1 84 ? 38.197 38.310 -52.572 1.00 62.28 84 LYS A N 1
ATOM 677 C CA . LYS A 1 84 ? 37.260 37.492 -53.350 1.00 62.28 84 LYS A CA 1
ATOM 678 C C . LYS A 1 84 ? 37.927 36.148 -53.625 1.00 62.28 84 LYS A C 1
ATOM 680 O O . LYS A 1 84 ? 38.735 36.020 -54.537 1.00 62.28 84 LYS A O 1
ATOM 685 N N . TYR A 1 85 ? 37.623 35.154 -52.800 1.00 71.44 85 TYR A N 1
ATOM 686 C CA . TYR A 1 85 ? 38.086 33.788 -53.024 1.00 71.44 85 TYR A CA 1
ATOM 687 C C . TYR A 1 85 ? 37.242 33.106 -54.106 1.00 71.44 85 TYR A C 1
ATOM 689 O O . TYR A 1 85 ? 36.024 33.296 -54.164 1.00 71.44 85 TYR A O 1
ATOM 697 N N . LYS A 1 86 ? 37.881 32.271 -54.933 1.00 73.31 86 LYS A N 1
ATOM 698 C CA . LYS A 1 86 ? 37.185 31.405 -55.891 1.00 73.31 86 LYS A CA 1
ATOM 699 C C . LYS A 1 86 ? 36.277 30.444 -55.119 1.00 73.31 86 LYS A C 1
ATOM 701 O O . LYS A 1 86 ? 36.754 29.647 -54.309 1.00 73.31 86 LYS A O 1
ATOM 706 N N . LYS A 1 87 ? 34.966 30.536 -55.346 1.00 7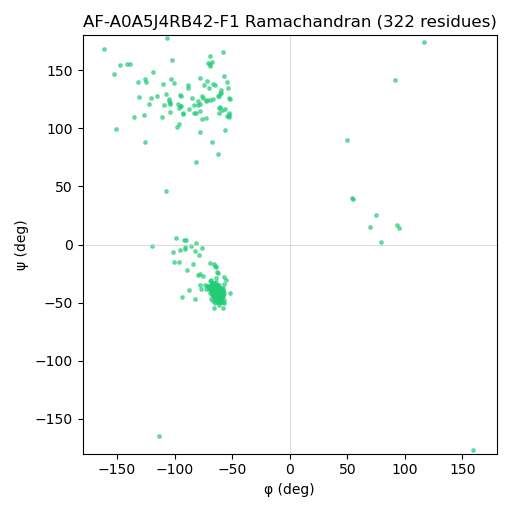2.69 87 LYS A N 1
ATOM 707 C CA . LYS A 1 87 ? 33.996 29.607 -54.759 1.00 72.69 87 LYS A CA 1
ATOM 708 C C . LYS A 1 87 ? 34.137 28.242 -55.438 1.00 72.69 87 LYS A C 1
ATOM 710 O O . LYS A 1 87 ? 34.382 28.166 -56.640 1.00 72.69 87 LYS A O 1
ATOM 715 N N . LYS A 1 88 ? 34.032 27.174 -54.645 1.00 75.19 88 LYS A N 1
ATOM 716 C CA . LYS A 1 88 ? 33.951 25.801 -55.161 1.00 75.19 88 LYS A CA 1
ATOM 717 C C . LYS A 1 88 ? 32.591 25.598 -55.835 1.00 75.19 88 LYS A C 1
ATOM 719 O O . LYS A 1 88 ? 31.643 26.301 -55.491 1.00 75.19 88 LYS A O 1
ATOM 724 N N . ASP A 1 89 ? 32.528 24.639 -56.755 1.00 77.81 89 ASP A N 1
ATOM 725 C CA . ASP A 1 89 ? 31.284 24.222 -57.405 1.00 77.81 89 ASP A CA 1
ATOM 726 C C . ASP A 1 89 ? 30.214 23.867 -56.347 1.00 77.81 89 ASP A C 1
ATOM 728 O O . ASP A 1 89 ? 30.510 23.068 -55.446 1.00 77.81 89 ASP A O 1
ATOM 732 N N . PRO A 1 90 ? 29.011 24.470 -56.411 1.00 73.19 90 PRO A N 1
ATOM 733 C CA . PRO A 1 90 ? 27.913 24.189 -55.490 1.00 73.19 90 PRO A CA 1
ATOM 734 C C . PRO A 1 90 ? 27.407 22.739 -55.537 1.00 73.19 90 PRO A C 1
ATOM 736 O O . PRO A 1 90 ? 26.886 22.265 -54.531 1.00 73.19 90 PRO A O 1
ATOM 739 N N . LEU A 1 91 ? 27.580 22.010 -56.645 1.00 77.62 91 LEU A N 1
ATOM 740 C CA . LEU A 1 91 ? 27.119 20.620 -56.795 1.00 77.62 91 LEU A CA 1
ATOM 741 C C . LEU A 1 91 ? 28.161 19.577 -56.373 1.00 77.62 91 LEU A C 1
ATOM 743 O O . LEU A 1 91 ? 27.927 18.370 -56.468 1.00 77.62 91 LEU A O 1
ATOM 747 N N . ARG A 1 92 ? 29.311 20.022 -55.860 1.00 83.88 92 ARG A N 1
ATOM 748 C CA . ARG A 1 92 ? 30.366 19.132 -55.384 1.00 83.88 92 ARG A CA 1
ATOM 749 C C . ARG A 1 92 ? 29.902 18.309 -54.175 1.00 83.88 92 ARG A C 1
ATOM 751 O O . ARG A 1 92 ? 29.358 18.841 -53.209 1.00 83.88 92 ARG A O 1
ATOM 758 N N . VAL A 1 93 ? 30.244 17.022 -54.191 1.00 86.94 93 VAL A N 1
ATOM 759 C CA . VAL A 1 93 ? 30.074 16.098 -53.063 1.00 86.94 93 VAL A CA 1
ATOM 760 C C . VAL A 1 93 ? 30.869 16.572 -51.836 1.00 86.94 93 VAL A C 1
ATOM 762 O O . VAL A 1 93 ? 32.063 16.884 -51.934 1.00 86.94 93 VAL A O 1
ATOM 765 N N . ARG A 1 94 ? 30.219 16.623 -50.669 1.00 87.88 94 ARG A N 1
ATOM 766 C CA . ARG A 1 94 ? 30.824 17.017 -49.386 1.00 87.88 94 ARG A CA 1
ATOM 767 C C . ARG A 1 94 ? 30.308 16.164 -48.231 1.00 87.88 94 ARG A C 1
ATOM 769 O O . ARG A 1 94 ? 29.192 15.673 -48.284 1.00 87.88 94 ARG A O 1
ATOM 776 N N . LEU A 1 95 ? 31.097 16.063 -47.162 1.00 89.69 95 LEU A N 1
ATOM 777 C CA . LEU A 1 95 ? 30.681 15.425 -45.912 1.00 89.69 95 LEU A CA 1
ATOM 778 C C . LEU A 1 95 ? 30.165 16.486 -44.939 1.00 89.69 95 LEU A C 1
ATOM 780 O O . 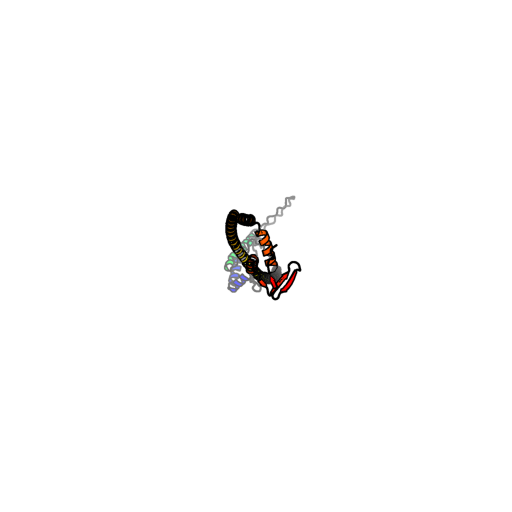LEU A 1 95 ? 30.905 17.411 -44.593 1.00 89.69 95 LEU A O 1
ATOM 784 N N . CYS A 1 96 ? 28.900 16.404 -44.526 1.00 88.25 96 CYS A N 1
ATOM 785 C CA . CYS A 1 96 ? 28.324 17.383 -43.606 1.00 88.25 96 CYS A CA 1
ATOM 786 C C . CYS A 1 96 ? 27.221 16.798 -42.724 1.00 88.25 96 CYS A C 1
ATOM 788 O O . CYS A 1 96 ? 26.063 16.717 -43.127 1.00 88.25 96 CYS A O 1
ATOM 790 N N . CYS A 1 97 ? 27.586 16.466 -41.483 1.00 89.38 97 CYS A N 1
ATOM 791 C CA . CYS A 1 97 ? 26.641 15.980 -40.480 1.00 89.38 97 CYS A CA 1
ATOM 792 C C . CYS A 1 97 ? 25.557 17.023 -40.154 1.00 89.38 97 CYS A C 1
ATOM 794 O O . CYS A 1 97 ? 24.387 16.669 -40.074 1.00 89.38 97 CYS A O 1
ATOM 796 N N . ASP A 1 98 ? 25.909 18.314 -40.084 1.00 86.62 98 ASP A N 1
ATOM 797 C CA . ASP A 1 98 ? 24.968 19.406 -39.770 1.00 86.62 98 ASP A CA 1
ATOM 798 C C . ASP A 1 98 ? 23.758 19.486 -40.724 1.00 86.62 98 ASP A C 1
ATOM 800 O O . ASP A 1 98 ? 22.699 19.965 -40.320 1.00 86.62 98 ASP A O 1
ATOM 804 N N . ASP A 1 99 ? 23.896 19.048 -41.981 1.00 86.62 99 ASP A N 1
ATOM 805 C CA . ASP A 1 99 ? 22.798 19.060 -42.961 1.00 86.62 99 ASP A CA 1
ATOM 806 C C . ASP A 1 99 ? 21.963 17.771 -42.947 1.00 86.62 99 ASP A C 1
ATOM 808 O O . ASP A 1 99 ? 20.802 17.773 -43.372 1.00 86.62 99 ASP A O 1
ATOM 812 N N . VAL A 1 100 ? 22.534 16.671 -42.453 1.00 88.88 100 VAL A N 1
ATOM 813 C CA . VAL A 1 100 ? 21.854 15.376 -42.303 1.00 88.88 100 VAL A CA 1
ATOM 814 C C . VAL A 1 100 ? 21.121 15.296 -40.960 1.00 88.88 100 VAL A C 1
ATOM 816 O O . VAL A 1 100 ? 19.992 14.818 -40.915 1.00 88.88 100 VAL A O 1
ATOM 819 N N . MET A 1 101 ? 21.721 15.827 -39.894 1.00 90.31 101 MET A N 1
ATOM 820 C CA . MET A 1 101 ? 21.247 15.760 -38.508 1.00 90.31 101 MET A CA 1
ATOM 821 C C . MET A 1 101 ? 20.717 17.118 -38.022 1.00 90.31 101 MET A C 1
ATOM 823 O O . MET A 1 101 ? 21.058 17.599 -36.939 1.00 90.31 101 MET A O 1
ATOM 827 N N . THR A 1 102 ? 19.894 17.788 -38.835 1.00 91.19 102 THR A N 1
ATOM 828 C CA . THR A 1 102 ? 19.227 19.022 -38.394 1.00 91.19 102 THR A CA 1
ATOM 829 C C . THR A 1 102 ? 18.179 18.711 -37.329 1.00 91.19 102 THR A C 1
ATOM 831 O O . THR A 1 102 ? 17.582 17.640 -37.327 1.00 91.19 102 THR A O 1
ATOM 834 N N . LYS A 1 103 ? 17.880 19.676 -36.450 1.00 91.62 103 LYS A N 1
ATOM 835 C CA . LYS A 1 103 ? 16.838 19.512 -35.419 1.00 91.62 103 LYS A CA 1
ATOM 836 C C . LYS A 1 103 ? 15.493 19.045 -35.997 1.00 91.62 103 LYS A C 1
ATOM 838 O O . LYS A 1 103 ? 14.849 18.202 -35.392 1.00 91.62 103 LYS A O 1
ATOM 843 N N . THR A 1 104 ? 15.077 19.585 -37.144 1.00 93.00 104 THR A N 1
ATOM 844 C CA . THR A 1 104 ? 13.821 19.199 -37.811 1.00 93.00 104 THR A CA 1
ATOM 845 C C . THR A 1 104 ? 13.862 17.747 -38.272 1.00 93.00 104 THR A C 1
ATOM 847 O O . THR A 1 104 ? 12.985 16.975 -37.905 1.00 93.00 104 THR A O 1
ATOM 850 N N . LYS A 1 105 ? 14.943 17.353 -38.954 1.00 93.44 105 LYS A N 1
ATOM 851 C CA . LYS A 1 105 ? 15.150 15.983 -39.425 1.00 93.44 105 LYS A CA 1
ATOM 852 C C . LYS A 1 105 ? 15.240 14.986 -38.279 1.00 93.44 105 LYS A C 1
ATOM 854 O O . LYS A 1 105 ? 14.636 13.938 -38.357 1.00 93.44 105 LYS A O 1
ATOM 859 N N . LEU A 1 106 ? 15.923 15.317 -37.182 1.00 93.44 106 LEU A N 1
ATOM 860 C CA . LEU A 1 106 ? 15.990 14.435 -36.012 1.00 93.44 106 LEU A CA 1
ATOM 861 C C . LEU A 1 106 ? 14.609 14.180 -35.393 1.00 93.44 106 LEU A C 1
ATOM 863 O O . LEU A 1 106 ? 14.361 13.078 -34.922 1.00 93.44 106 LEU A O 1
ATOM 867 N N . ILE A 1 107 ? 13.708 15.170 -35.404 1.00 94.50 107 ILE A N 1
ATOM 868 C CA . ILE A 1 107 ? 12.318 14.976 -34.963 1.00 94.50 107 ILE A CA 1
ATOM 869 C C . ILE A 1 107 ? 11.577 14.071 -35.955 1.00 94.50 107 ILE A C 1
ATOM 871 O O . ILE A 1 107 ? 10.952 13.106 -35.530 1.00 94.50 107 ILE A O 1
ATOM 875 N N . GLU A 1 108 ? 11.701 14.339 -37.257 1.00 95.19 108 GLU A N 1
ATOM 876 C CA . GLU A 1 108 ? 11.107 13.518 -38.323 1.00 95.19 108 GLU A CA 1
ATOM 877 C C . GLU A 1 108 ? 11.621 12.068 -38.294 1.00 95.19 108 GLU A C 1
ATOM 879 O O . GLU A 1 108 ? 10.854 11.135 -38.506 1.00 95.19 108 GLU A O 1
ATOM 884 N N . TYR A 1 109 ? 12.900 11.844 -37.985 1.00 95.25 109 TYR A N 1
ATOM 885 C CA . TYR A 1 109 ? 13.483 10.508 -37.868 1.00 95.25 109 TYR A CA 1
ATOM 886 C C . TYR A 1 109 ? 12.882 9.735 -36.698 1.00 95.25 109 TYR A C 1
ATOM 888 O O . TYR A 1 109 ? 12.616 8.553 -36.846 1.00 95.25 109 TYR A O 1
ATOM 896 N N . GLN A 1 110 ? 12.618 10.388 -35.563 1.00 94.88 110 GLN A N 1
ATOM 897 C CA . GLN A 1 110 ? 11.929 9.744 -34.440 1.00 94.88 110 GLN A CA 1
ATOM 898 C C . GLN A 1 110 ? 10.488 9.358 -34.808 1.00 94.88 110 GLN A C 1
ATOM 900 O O . GLN A 1 110 ? 10.041 8.274 -34.448 1.00 94.88 110 GLN A O 1
ATOM 905 N N . ASP A 1 111 ? 9.781 10.223 -35.544 1.00 95.44 111 ASP A N 1
ATOM 906 C CA . ASP A 1 111 ? 8.404 9.974 -35.999 1.00 95.44 111 ASP A CA 1
ATOM 907 C C . ASP A 1 111 ? 8.373 8.797 -36.999 1.00 95.44 111 ASP A C 1
ATOM 909 O O . ASP A 1 111 ? 7.706 7.790 -36.776 1.00 95.44 111 ASP A O 1
ATOM 913 N N . THR A 1 112 ? 9.177 8.880 -38.061 1.00 96.00 112 THR A N 1
ATOM 914 C CA . THR A 1 112 ? 9.222 7.874 -39.138 1.00 96.00 112 THR A CA 1
ATOM 915 C C . THR A 1 112 ? 9.813 6.534 -38.704 1.00 96.00 112 THR A C 1
ATOM 917 O O . THR A 1 112 ? 9.428 5.497 -39.241 1.00 96.00 112 THR A O 1
ATOM 920 N N . TYR A 1 113 ? 10.755 6.524 -37.755 1.00 95.75 113 TYR A N 1
ATOM 921 C CA . TYR A 1 113 ? 11.297 5.283 -37.201 1.00 95.75 113 TYR A CA 1
ATOM 922 C C . TYR A 1 113 ? 10.241 4.531 -36.392 1.00 95.75 113 TYR A C 1
ATOM 924 O O . TYR A 1 113 ? 10.085 3.326 -36.567 1.00 95.75 113 TYR A O 1
ATOM 932 N N . ALA A 1 114 ? 9.469 5.243 -35.565 1.00 95.25 114 ALA A N 1
ATOM 933 C CA . ALA A 1 114 ? 8.373 4.639 -34.816 1.00 95.25 114 ALA A CA 1
ATOM 934 C C . ALA A 1 114 ? 7.302 4.055 -35.749 1.00 95.25 114 ALA A C 1
ATOM 936 O O . ALA A 1 114 ? 6.863 2.931 -35.544 1.00 95.25 114 ALA A O 1
ATOM 937 N N . GLU A 1 115 ? 6.940 4.759 -36.827 1.00 95.44 115 GLU A N 1
ATOM 938 C CA . GLU A 1 115 ? 6.016 4.230 -37.843 1.00 95.44 115 GLU A CA 1
ATOM 939 C C . GLU A 1 115 ? 6.534 2.940 -38.499 1.00 95.44 115 GLU A C 1
ATOM 941 O O . GLU A 1 115 ? 5.771 1.995 -38.698 1.00 95.44 115 GLU A O 1
ATOM 946 N N . ALA A 1 116 ? 7.832 2.874 -38.818 1.00 94.62 116 ALA A N 1
ATOM 947 C CA . ALA A 1 116 ? 8.442 1.691 -39.424 1.00 94.62 116 ALA A CA 1
ATOM 948 C C . ALA A 1 116 ? 8.494 0.492 -38.461 1.00 94.62 116 ALA A C 1
ATOM 950 O O . ALA A 1 116 ? 8.335 -0.655 -38.885 1.00 94.62 116 ALA A O 1
ATOM 951 N N . MET A 1 117 ? 8.701 0.760 -37.170 1.00 94.50 117 MET A N 1
ATOM 952 C CA . MET A 1 117 ? 8.872 -0.261 -36.137 1.00 94.50 117 MET A CA 1
ATOM 953 C C . MET A 1 117 ? 7.584 -0.610 -35.381 1.00 94.50 117 MET A C 1
ATOM 955 O O . MET A 1 117 ? 7.579 -1.575 -34.620 1.00 94.50 117 MET A O 1
ATOM 959 N N . ALA A 1 118 ? 6.473 0.084 -35.649 1.00 94.56 118 ALA A N 1
ATOM 960 C CA . ALA A 1 118 ? 5.172 -0.159 -35.023 1.00 94.56 118 ALA A CA 1
ATOM 961 C C . ALA A 1 118 ? 4.685 -1.612 -35.176 1.00 94.56 118 ALA A C 1
ATOM 963 O O . ALA A 1 118 ? 4.017 -2.148 -34.296 1.00 94.56 118 ALA A O 1
ATOM 964 N N . LYS A 1 119 ? 5.064 -2.292 -36.267 1.00 93.62 119 LYS A N 1
ATOM 965 C CA . LYS A 1 119 ? 4.738 -3.713 -36.490 1.00 93.62 119 LYS A CA 1
ATOM 966 C C . LYS A 1 119 ? 5.395 -4.678 -35.494 1.00 93.62 119 LYS A C 1
ATOM 968 O O . LYS A 1 119 ? 4.962 -5.823 -35.393 1.00 93.62 119 LYS A O 1
ATOM 973 N N . TYR A 1 120 ? 6.420 -4.218 -34.780 1.00 93.00 120 TYR A N 1
ATOM 974 C CA . TYR A 1 120 ? 7.105 -4.944 -33.712 1.00 93.00 120 TYR A CA 1
ATOM 975 C C . TYR A 1 120 ? 6.617 -4.540 -32.314 1.00 93.00 120 TYR A C 1
ATOM 977 O O . TYR A 1 120 ? 7.202 -4.971 -31.331 1.00 93.00 120 TYR A O 1
ATOM 985 N N . GLY A 1 121 ? 5.579 -3.699 -32.219 1.00 91.94 121 GLY A N 1
ATOM 986 C CA . GLY A 1 121 ? 5.080 -3.173 -30.944 1.00 91.94 121 GLY A CA 1
ATOM 987 C C . GLY A 1 121 ? 5.898 -2.010 -30.378 1.00 91.94 121 GLY A C 1
ATOM 988 O O . GLY A 1 121 ? 5.569 -1.506 -29.313 1.00 91.94 121 GLY A O 1
ATOM 989 N N . LEU A 1 122 ? 6.934 -1.548 -31.088 1.00 93.50 122 LEU A N 1
ATOM 990 C CA . LEU A 1 122 ? 7.762 -0.433 -30.636 1.00 93.50 122 LEU A CA 1
ATOM 991 C C . LEU A 1 122 ? 7.040 0.903 -30.830 1.00 93.50 122 LEU A C 1
ATOM 993 O O . LEU A 1 122 ? 6.612 1.244 -31.937 1.00 93.50 122 LEU A O 1
ATOM 997 N N . GLU A 1 123 ? 6.966 1.687 -29.757 1.00 94.12 123 GLU A N 1
ATOM 998 C CA . GLU A 1 123 ? 6.327 2.999 -29.752 1.00 94.12 123 GLU A CA 1
ATOM 999 C C . GLU A 1 123 ? 7.331 4.154 -29.814 1.00 94.12 123 GLU A C 1
ATOM 1001 O O . GLU A 1 123 ? 8.513 4.058 -29.472 1.00 94.12 123 GLU A O 1
ATOM 1006 N N . ARG A 1 124 ? 6.830 5.310 -30.247 1.00 94.00 124 ARG A N 1
ATOM 1007 C CA . ARG A 1 124 ? 7.603 6.545 -30.277 1.00 94.00 124 ARG A CA 1
ATOM 1008 C C . ARG A 1 124 ? 7.861 7.048 -28.855 1.00 94.00 124 ARG A C 1
ATOM 1010 O O . ARG A 1 124 ? 6.928 7.223 -28.078 1.00 94.00 124 ARG A O 1
ATOM 1017 N N . GLY A 1 125 ? 9.100 7.449 -28.566 1.00 93.12 125 GLY A N 1
ATOM 1018 C CA . GLY A 1 125 ? 9.413 8.188 -27.339 1.00 93.12 125 GLY A CA 1
ATOM 1019 C C . GLY A 1 125 ? 8.625 9.504 -27.202 1.00 93.12 125 GLY A C 1
ATOM 1020 O O . GLY A 1 125 ? 8.065 10.029 -28.168 1.00 93.12 125 GLY A O 1
ATOM 1021 N N . ILE A 1 126 ? 8.613 10.090 -26.002 1.00 94.62 126 ILE A N 1
ATOM 1022 C CA . ILE A 1 126 ? 7.842 11.310 -25.700 1.00 94.62 126 ILE A CA 1
ATOM 1023 C C . ILE A 1 126 ? 8.321 12.497 -26.558 1.00 94.62 126 ILE A C 1
ATOM 1025 O O . ILE A 1 126 ? 9.509 12.836 -26.606 1.00 94.62 126 ILE A O 1
ATOM 1029 N N . LYS A 1 127 ? 7.392 13.169 -27.251 1.00 93.44 127 LYS A N 1
ATOM 1030 C CA . LYS A 1 127 ? 7.701 14.346 -28.079 1.00 93.44 127 LYS A CA 1
ATOM 1031 C C . LYS A 1 127 ? 8.018 15.549 -27.195 1.00 93.44 127 LYS A C 1
ATOM 1033 O O . LYS A 1 127 ? 7.205 15.944 -26.372 1.00 93.44 127 LYS A O 1
ATOM 1038 N N . GLY A 1 128 ? 9.193 16.147 -27.402 1.00 92.38 128 GLY A N 1
ATOM 1039 C CA . GLY A 1 128 ? 9.652 17.273 -26.583 1.00 92.38 128 GLY A CA 1
ATOM 1040 C C . GLY A 1 128 ? 10.125 16.867 -25.187 1.00 92.38 128 GLY A C 1
ATOM 1041 O O . GLY A 1 128 ? 10.076 17.693 -24.289 1.00 92.38 128 GLY A O 1
ATOM 1042 N N . SER A 1 129 ? 10.563 15.616 -25.009 1.00 92.88 129 SER A N 1
ATOM 1043 C CA . SER A 1 129 ? 11.143 15.145 -23.749 1.00 92.88 129 SER A CA 1
ATOM 1044 C C . SER A 1 129 ? 12.304 16.031 -23.278 1.00 92.88 129 SER A C 1
ATOM 1046 O O . SER A 1 129 ? 13.208 16.344 -24.057 1.00 92.88 129 SER A O 1
ATOM 1048 N N . ASP A 1 130 ? 12.295 16.369 -21.987 1.00 94.25 130 ASP A N 1
ATOM 1049 C CA . ASP A 1 130 ? 13.386 17.069 -21.295 1.00 94.25 130 ASP A CA 1
ATOM 1050 C C . ASP A 1 130 ? 14.524 16.123 -20.862 1.00 94.25 130 ASP A C 1
ATOM 1052 O O . ASP A 1 130 ? 15.511 16.556 -20.256 1.00 94.25 130 ASP A O 1
ATOM 1056 N N . ALA A 1 131 ? 14.410 14.825 -21.174 1.00 92.31 131 ALA A N 1
ATOM 1057 C CA . ALA A 1 131 ? 15.429 13.833 -20.868 1.00 92.31 131 ALA A CA 1
ATOM 1058 C C . ALA A 1 131 ? 16.765 14.191 -21.534 1.00 92.31 131 ALA A C 1
ATOM 1060 O O . ALA A 1 131 ? 16.846 14.507 -22.725 1.00 92.31 131 ALA A O 1
ATOM 1061 N N . ARG A 1 132 ? 17.845 14.109 -20.755 1.00 92.56 132 ARG A N 1
ATOM 1062 C CA . ARG A 1 132 ? 19.209 14.299 -21.250 1.00 92.56 132 ARG A CA 1
ATOM 1063 C C . ARG A 1 132 ? 19.860 12.945 -21.449 1.00 92.56 132 ARG A C 1
ATOM 1065 O O . ARG A 1 132 ? 19.714 12.061 -20.611 1.00 92.56 132 ARG A O 1
ATOM 1072 N N . HIS A 1 133 ? 20.601 12.808 -22.544 1.00 92.50 133 HIS A N 1
ATOM 1073 C CA . HIS A 1 133 ? 21.450 11.642 -22.729 1.00 92.50 133 HIS A CA 1
ATOM 1074 C C . HIS A 1 133 ? 22.464 11.569 -21.584 1.00 92.50 133 HIS A C 1
ATOM 1076 O O . HIS A 1 133 ? 23.134 12.558 -21.280 1.00 92.50 133 HIS A O 1
ATOM 1082 N N . ILE A 1 134 ? 22.553 10.393 -20.981 1.00 93.88 134 ILE A N 1
ATOM 1083 C CA . ILE A 1 134 ? 23.529 10.040 -19.960 1.00 93.88 134 ILE A CA 1
ATOM 1084 C C . ILE A 1 134 ? 24.375 8.892 -20.490 1.00 93.88 134 ILE A C 1
ATOM 1086 O O . ILE A 1 134 ? 23.905 8.078 -21.289 1.00 93.88 134 ILE A O 1
ATOM 1090 N N . SER A 1 135 ? 25.633 8.846 -20.067 1.00 94.19 135 SER A N 1
ATOM 1091 C CA . SER A 1 135 ? 26.517 7.746 -20.444 1.00 94.19 135 SER A CA 1
ATOM 1092 C C . SER A 1 135 ? 26.056 6.433 -19.808 1.0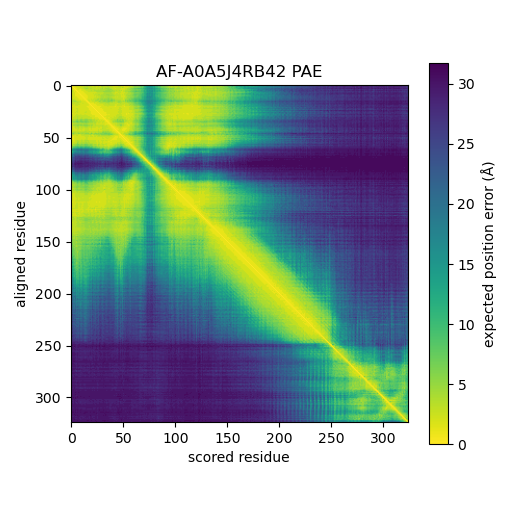0 94.19 135 SER A C 1
ATOM 1094 O O . SER A 1 135 ? 25.397 6.428 -18.768 1.00 94.19 135 SER A O 1
ATOM 1096 N N . LEU A 1 136 ? 26.446 5.303 -20.401 1.00 89.31 136 LEU A N 1
ATOM 1097 C CA . LEU A 1 136 ? 26.087 3.980 -19.886 1.00 89.31 136 LEU A CA 1
ATOM 1098 C C . LEU A 1 136 ? 26.575 3.770 -18.437 1.00 89.31 136 LEU A C 1
ATOM 1100 O O . LEU A 1 136 ? 25.848 3.243 -17.600 1.00 89.31 136 LEU A O 1
ATOM 1104 N N . THR A 1 137 ? 27.774 4.262 -18.109 1.00 92.88 137 THR A N 1
ATOM 1105 C CA . THR A 1 137 ? 28.329 4.218 -16.746 1.00 92.88 137 THR A CA 1
ATOM 1106 C C . THR A 1 137 ? 27.493 5.025 -15.753 1.00 92.88 137 THR A C 1
ATOM 1108 O O . THR A 1 137 ? 27.258 4.580 -14.630 1.00 92.88 137 THR A O 1
ATOM 1111 N N . GLU A 1 138 ? 27.034 6.216 -16.148 1.00 93.38 138 GLU A N 1
ATOM 1112 C CA . GLU A 1 138 ? 26.152 7.041 -15.315 1.00 93.38 138 GLU A CA 1
ATOM 1113 C C . GLU A 1 138 ? 24.771 6.405 -15.158 1.00 93.38 138 GLU A C 1
ATOM 1115 O O . GLU A 1 138 ? 24.228 6.430 -14.057 1.00 93.38 138 GLU A O 1
ATOM 1120 N N . PHE A 1 139 ? 24.228 5.796 -16.217 1.00 91.81 139 PHE A N 1
ATOM 1121 C CA . PHE A 1 139 ? 22.957 5.076 -16.168 1.00 91.81 139 PHE A CA 1
ATOM 1122 C C . PHE A 1 139 ? 22.991 3.949 -15.131 1.00 91.81 139 PHE A C 1
ATOM 1124 O O . PHE A 1 139 ? 22.186 3.964 -14.201 1.00 91.81 139 PHE A O 1
ATOM 1131 N N . TYR A 1 140 ? 23.968 3.039 -15.213 1.00 91.38 140 TYR A N 1
ATOM 1132 C CA . TYR A 1 140 ? 24.090 1.943 -14.244 1.00 91.38 140 TYR A CA 1
ATOM 1133 C C . TYR A 1 140 ? 24.341 2.442 -12.819 1.00 91.38 140 TYR A C 1
ATOM 1135 O O . TYR A 1 140 ? 23.796 1.899 -11.859 1.00 91.38 140 TYR A O 1
ATOM 1143 N N . ARG A 1 141 ? 25.124 3.517 -12.661 1.00 94.38 141 ARG A N 1
ATOM 1144 C CA . ARG A 1 141 ? 25.324 4.152 -11.355 1.00 94.38 141 ARG A CA 1
ATOM 1145 C C . ARG A 1 141 ? 24.009 4.685 -10.782 1.00 94.38 141 ARG A C 1
ATOM 1147 O O . ARG A 1 141 ? 23.734 4.458 -9.606 1.00 94.38 141 ARG A O 1
ATOM 1154 N N . ASN A 1 142 ? 23.218 5.388 -11.588 1.00 93.94 142 ASN A N 1
ATOM 1155 C CA . ASN A 1 142 ? 21.938 5.949 -11.162 1.00 93.94 142 ASN A CA 1
ATOM 1156 C C . ASN A 1 142 ? 20.938 4.841 -10.822 1.00 93.94 142 ASN A C 1
ATOM 1158 O O . ASN A 1 142 ? 20.329 4.903 -9.760 1.00 93.94 142 ASN A O 1
ATOM 1162 N N . GLN A 1 143 ? 20.852 3.796 -11.648 1.00 91.75 143 GLN A N 1
ATOM 1163 C CA . GLN A 1 143 ? 19.991 2.638 -11.407 1.00 91.75 143 GLN A CA 1
ATOM 1164 C C . GLN A 1 143 ? 20.345 1.919 -10.096 1.00 91.75 143 GLN A C 1
ATOM 1166 O O . GLN A 1 143 ? 19.455 1.560 -9.325 1.00 91.75 143 GLN A O 1
ATOM 1171 N N . ALA A 1 144 ? 21.639 1.743 -9.804 1.00 93.06 144 ALA A N 1
ATOM 1172 C CA . ALA A 1 144 ? 22.093 1.137 -8.554 1.00 93.06 144 ALA A CA 1
ATOM 1173 C C . ALA A 1 144 ? 21.742 1.999 -7.329 1.00 93.06 144 ALA A C 1
ATOM 1175 O O . ALA A 1 144 ? 21.315 1.475 -6.299 1.00 93.06 144 ALA A O 1
ATOM 1176 N N . ILE A 1 145 ? 21.893 3.324 -7.438 1.00 94.44 145 ILE A N 1
ATOM 1177 C CA . ILE A 1 145 ? 21.498 4.267 -6.382 1.00 94.44 145 ILE A CA 1
ATOM 1178 C C . ILE A 1 145 ? 19.983 4.226 -6.170 1.00 94.44 145 ILE A C 1
ATOM 1180 O O . ILE A 1 145 ? 19.530 4.143 -5.033 1.00 94.44 145 ILE A O 1
ATOM 1184 N N . GLU A 1 146 ? 19.203 4.259 -7.247 1.00 93.62 146 GLU A N 1
ATOM 1185 C CA . GLU A 1 146 ? 17.742 4.227 -7.199 1.00 93.62 146 GLU A CA 1
ATOM 1186 C C . GLU A 1 146 ? 17.230 2.923 -6.589 1.00 93.62 146 GLU A C 1
ATOM 1188 O O . GLU A 1 146 ? 16.417 2.959 -5.670 1.00 93.62 146 GLU A O 1
ATOM 1193 N N . SER A 1 147 ? 17.784 1.783 -7.006 1.00 93.19 147 SER A N 1
ATOM 1194 C CA . SER A 1 147 ? 17.443 0.469 -6.453 1.00 93.19 147 SER A CA 1
ATOM 1195 C C . SER A 1 147 ? 17.753 0.387 -4.959 1.00 93.19 147 SER A C 1
ATOM 1197 O O . SER A 1 147 ? 16.932 -0.096 -4.183 1.00 93.19 147 SER A O 1
ATOM 1199 N N . LYS A 1 148 ? 18.901 0.923 -4.525 1.00 95.06 148 LYS A N 1
ATOM 1200 C CA . LYS A 1 148 ? 19.255 0.994 -3.103 1.00 95.06 148 LYS A CA 1
ATOM 1201 C C . LYS A 1 148 ? 18.304 1.906 -2.322 1.00 95.06 148 LYS A C 1
ATOM 1203 O O . LYS A 1 148 ? 17.846 1.533 -1.247 1.00 95.06 148 LYS A O 1
ATOM 1208 N N . ASN A 1 149 ? 17.987 3.082 -2.859 1.00 95.19 149 ASN A N 1
ATOM 1209 C CA . ASN A 1 149 ? 17.055 4.017 -2.227 1.00 95.19 149 ASN A CA 1
ATOM 1210 C C . ASN A 1 149 ? 15.651 3.412 -2.108 1.00 95.19 149 ASN A C 1
ATOM 1212 O O . ASN A 1 149 ? 14.991 3.585 -1.083 1.00 95.19 149 ASN A O 1
ATOM 1216 N N . LEU A 1 150 ? 15.205 2.686 -3.136 1.00 94.62 150 LEU A N 1
ATOM 1217 C CA . LEU A 1 150 ? 13.925 1.992 -3.137 1.00 94.62 150 LEU A CA 1
ATOM 1218 C C . LEU A 1 150 ? 13.908 0.875 -2.090 1.00 94.62 150 LEU A C 1
ATOM 1220 O O . LEU A 1 150 ? 12.962 0.805 -1.313 1.00 94.62 150 LEU A O 1
ATOM 1224 N N . GLN A 1 151 ? 14.974 0.073 -1.998 1.00 94.06 151 GLN A N 1
ATOM 1225 C CA . GLN A 1 151 ? 15.127 -0.944 -0.950 1.00 94.06 151 GLN A CA 1
ATOM 1226 C C . GLN A 1 151 ? 15.042 -0.331 0.451 1.00 94.06 151 GLN A C 1
ATOM 1228 O O . GLN A 1 151 ? 14.229 -0.769 1.259 1.00 94.06 151 GLN A O 1
ATOM 1233 N N . THR A 1 152 ? 15.797 0.738 0.718 1.00 94.88 152 THR A N 1
ATOM 1234 C CA . THR A 1 152 ? 15.733 1.439 2.009 1.00 94.88 152 THR A CA 1
ATOM 1235 C C . THR A 1 152 ? 14.336 2.003 2.288 1.00 94.88 152 THR A C 1
ATOM 1237 O O . THR A 1 152 ? 13.859 1.942 3.419 1.00 94.88 152 THR A O 1
ATOM 1240 N N . SER A 1 153 ? 13.649 2.523 1.269 1.00 95.06 153 SER A N 1
ATOM 1241 C CA . SER A 1 153 ? 12.281 3.038 1.417 1.00 95.06 153 SER A CA 1
ATOM 1242 C C . SER A 1 153 ? 11.290 1.925 1.765 1.00 95.06 153 SER A C 1
ATOM 1244 O O . SER A 1 153 ? 10.440 2.112 2.633 1.00 95.06 153 SER A O 1
ATOM 1246 N N . ILE A 1 154 ? 11.419 0.757 1.130 1.00 95.56 154 ILE A N 1
ATOM 1247 C CA . ILE A 1 154 ? 10.606 -0.429 1.428 1.00 95.56 154 ILE A CA 1
ATOM 1248 C C . ILE A 1 154 ? 10.852 -0.897 2.866 1.00 95.56 154 ILE A C 1
ATOM 1250 O O . ILE A 1 154 ? 9.894 -1.105 3.604 1.00 95.56 154 ILE A O 1
ATOM 1254 N N . GLU A 1 155 ? 12.112 -1.001 3.296 1.00 95.19 155 GLU A N 1
ATOM 1255 C CA . GLU A 1 155 ? 12.465 -1.389 4.669 1.00 95.19 155 GLU A CA 1
ATOM 1256 C C . GLU A 1 155 ? 11.864 -0.435 5.713 1.00 95.19 155 GLU A C 1
ATOM 1258 O O . GLU A 1 155 ? 11.295 -0.879 6.711 1.00 95.19 155 GLU A O 1
ATOM 1263 N N . MET A 1 156 ? 11.924 0.878 5.470 1.00 95.38 156 MET A N 1
ATOM 1264 C CA . MET A 1 156 ? 11.304 1.876 6.347 1.00 95.38 156 MET A CA 1
ATOM 1265 C C . MET A 1 156 ? 9.779 1.731 6.415 1.00 95.38 156 MET A C 1
ATOM 1267 O O . MET A 1 156 ? 9.198 1.867 7.494 1.00 95.38 156 MET A O 1
ATOM 1271 N N . LEU A 1 157 ? 9.123 1.462 5.282 1.00 96.06 157 LEU A N 1
ATOM 1272 C CA . LEU A 1 157 ? 7.673 1.264 5.231 1.00 96.06 157 LEU A CA 1
ATOM 1273 C C . LEU A 1 157 ? 7.245 -0.001 5.978 1.00 96.06 157 LEU A C 1
ATOM 1275 O O . LEU A 1 157 ? 6.290 0.065 6.748 1.00 96.06 157 LEU A O 1
ATOM 1279 N N . LEU A 1 158 ? 7.978 -1.106 5.817 1.00 96.19 158 LEU A N 1
ATOM 1280 C CA . LEU A 1 158 ? 7.734 -2.350 6.554 1.00 96.19 158 LEU A CA 1
ATOM 1281 C C . LEU A 1 158 ? 7.875 -2.139 8.066 1.00 96.19 158 LEU A C 1
ATOM 1283 O O . LEU A 1 158 ? 6.982 -2.502 8.827 1.00 96.19 158 LEU A O 1
ATOM 1287 N N . ALA A 1 159 ? 8.932 -1.450 8.507 1.00 95.38 159 ALA A N 1
ATOM 1288 C CA . ALA A 1 159 ? 9.109 -1.120 9.921 1.00 95.38 159 ALA A CA 1
ATOM 1289 C C . ALA A 1 159 ? 7.962 -0.245 10.469 1.00 95.38 159 ALA A C 1
ATOM 1291 O O . ALA A 1 159 ? 7.526 -0.416 11.610 1.00 95.38 159 ALA A O 1
ATOM 1292 N N . MET A 1 160 ? 7.447 0.689 9.660 1.00 95.19 160 MET A N 1
ATOM 1293 C CA . MET A 1 160 ? 6.297 1.514 10.035 1.00 95.19 160 MET A CA 1
ATOM 1294 C C . MET A 1 160 ? 5.002 0.695 10.118 1.00 95.19 160 MET A C 1
ATOM 1296 O O . MET A 1 160 ? 4.178 0.943 11.001 1.00 95.19 160 MET A O 1
ATOM 1300 N N . GLU A 1 161 ? 4.802 -0.248 9.200 1.00 95.56 161 GLU A N 1
ATOM 1301 C CA . GLU A 1 161 ? 3.655 -1.155 9.197 1.00 95.56 161 GLU A CA 1
ATOM 1302 C C . GLU A 1 161 ? 3.648 -2.033 10.452 1.00 95.56 161 GLU A C 1
ATOM 1304 O O . GLU A 1 161 ? 2.640 -2.067 11.162 1.00 95.56 161 GLU A O 1
ATOM 1309 N N . ASP A 1 162 ? 4.785 -2.640 10.793 1.00 95.62 162 ASP A N 1
ATOM 1310 C CA . ASP A 1 162 ? 4.932 -3.465 11.993 1.00 95.62 162 ASP A CA 1
ATOM 1311 C C . ASP A 1 162 ? 4.691 -2.658 13.275 1.00 95.62 162 ASP A C 1
ATOM 1313 O O . ASP A 1 162 ? 3.940 -3.086 14.156 1.00 95.62 162 ASP A O 1
ATOM 1317 N N . ALA A 1 163 ? 5.243 -1.442 13.365 1.00 96.00 163 ALA A N 1
ATOM 1318 C CA . ALA A 1 163 ? 5.008 -0.556 14.503 1.00 96.00 163 ALA A CA 1
ATOM 1319 C C . ALA A 1 163 ? 3.520 -0.192 14.659 1.00 96.00 163 ALA A C 1
ATOM 1321 O O . ALA A 1 163 ? 2.984 -0.202 15.770 1.00 96.00 163 ALA A O 1
ATOM 1322 N N . LYS A 1 164 ? 2.823 0.093 13.549 1.00 96.38 164 LYS A N 1
ATOM 1323 C CA . LYS A 1 164 ? 1.375 0.351 13.563 1.00 96.38 164 LYS A CA 1
ATOM 1324 C C . LYS A 1 164 ? 0.584 -0.887 13.962 1.00 96.38 164 LYS A C 1
ATOM 1326 O O . LYS A 1 164 ? -0.389 -0.760 14.699 1.00 96.38 164 LYS A O 1
ATOM 1331 N N . ARG A 1 165 ? 0.988 -2.071 13.502 1.00 96.25 165 ARG A N 1
ATOM 1332 C CA . ARG A 1 165 ? 0.331 -3.337 13.837 1.00 96.25 165 ARG A CA 1
ATOM 1333 C C . ARG A 1 165 ? 0.392 -3.613 15.334 1.00 96.25 165 ARG A C 1
ATOM 1335 O O . ARG A 1 165 ? -0.652 -3.839 15.941 1.00 96.25 165 ARG A O 1
ATOM 1342 N N . LEU A 1 166 ? 1.579 -3.490 15.929 1.00 96.19 166 LEU A N 1
ATOM 1343 C CA . LEU A 1 166 ? 1.771 -3.619 17.375 1.00 96.19 166 LEU A CA 1
ATOM 1344 C C . LEU A 1 166 ? 0.942 -2.586 18.147 1.00 96.19 166 LEU A C 1
ATOM 1346 O O . LEU A 1 166 ? 0.313 -2.914 19.149 1.00 96.19 166 LEU A O 1
ATOM 1350 N N . HIS A 1 167 ? 0.884 -1.345 17.657 1.00 95.94 167 HIS A N 1
ATOM 1351 C CA . HIS A 1 167 ? 0.072 -0.308 18.287 1.00 95.94 167 HIS A CA 1
ATOM 1352 C C . HIS A 1 167 ? -1.431 -0.623 18.241 1.00 95.94 167 H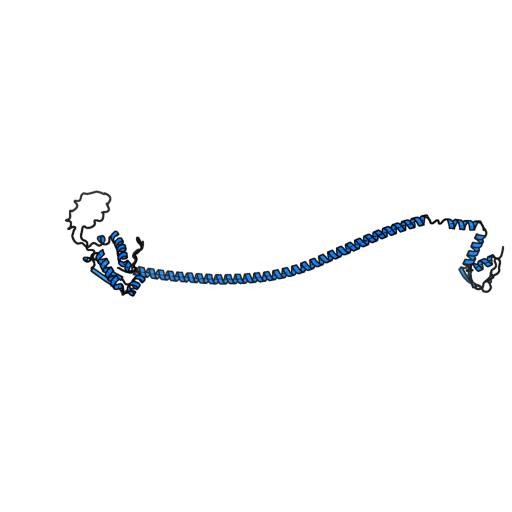IS A C 1
ATOM 1354 O O . HIS A 1 167 ? -2.132 -0.435 19.232 1.00 95.94 167 HIS A O 1
ATOM 1360 N N . ILE A 1 168 ? -1.928 -1.145 17.117 1.00 96.38 168 ILE A N 1
ATOM 1361 C CA . ILE A 1 168 ? -3.323 -1.584 16.979 1.00 96.38 168 ILE A CA 1
ATOM 1362 C C . ILE A 1 168 ? -3.625 -2.748 17.929 1.00 96.38 168 ILE A C 1
ATOM 1364 O O . ILE A 1 168 ? -4.701 -2.783 18.520 1.00 96.38 168 ILE A O 1
ATOM 1368 N N . GLU A 1 169 ? -2.710 -3.706 18.076 1.00 95.75 169 GLU A N 1
ATOM 1369 C CA . GLU A 1 169 ? -2.877 -4.828 19.008 1.00 95.75 169 GLU A CA 1
ATOM 1370 C C . GLU A 1 169 ? -2.943 -4.358 20.464 1.00 95.75 169 GLU A C 1
ATOM 1372 O O . GLU A 1 169 ? -3.826 -4.792 21.205 1.00 95.75 169 GLU A O 1
ATOM 1377 N N . GLU A 1 170 ? -2.082 -3.417 20.854 1.00 96.31 170 GLU A N 1
ATOM 1378 C CA . GLU A 1 170 ? -2.110 -2.818 22.189 1.00 96.31 170 GLU A CA 1
ATOM 1379 C C . GLU A 1 170 ? -3.417 -2.048 22.440 1.00 96.31 170 GLU A C 1
ATOM 1381 O O . GLU A 1 170 ? -4.067 -2.251 23.466 1.00 96.31 170 GLU A O 1
ATOM 1386 N N . LEU A 1 171 ? -3.871 -1.234 21.479 1.00 96.19 171 LEU A N 1
ATOM 1387 C CA . LEU A 1 171 ? -5.151 -0.522 21.581 1.00 96.19 171 LEU A CA 1
ATOM 1388 C C . LEU A 1 171 ? -6.338 -1.484 21.708 1.00 96.19 171 LEU A C 1
ATOM 1390 O O . LEU A 1 171 ? -7.209 -1.275 22.551 1.00 96.19 171 LEU A O 1
ATOM 1394 N N . LYS A 1 172 ? -6.353 -2.576 20.934 1.00 96.69 172 LYS A N 1
ATOM 1395 C CA . LYS A 1 172 ? -7.383 -3.621 21.048 1.00 96.69 172 LYS A CA 1
ATOM 1396 C C . LYS A 1 172 ? -7.385 -4.271 22.428 1.00 96.69 172 LYS A C 1
ATOM 1398 O O . LYS A 1 172 ? -8.451 -4.589 22.953 1.00 96.69 172 LYS A O 1
ATOM 1403 N N . ARG A 1 173 ? -6.209 -4.486 23.024 1.00 95.50 173 ARG A N 1
ATOM 1404 C CA . ARG A 1 173 ? -6.105 -5.044 24.375 1.00 95.50 173 ARG A CA 1
ATOM 1405 C C . ARG A 1 173 ? -6.692 -4.086 25.412 1.00 95.50 173 ARG A C 1
ATOM 1407 O O . ARG A 1 173 ? -7.477 -4.516 26.253 1.00 95.50 173 ARG A O 1
ATOM 1414 N N . GLN A 1 174 ? -6.378 -2.797 25.304 1.00 94.81 174 GLN A N 1
ATOM 1415 C CA . GLN A 1 174 ? -6.927 -1.756 26.176 1.00 94.81 174 GLN A CA 1
ATOM 1416 C C . GLN A 1 174 ? -8.450 -1.612 26.021 1.00 94.81 174 GLN A C 1
ATOM 1418 O O . GLN A 1 174 ? -9.165 -1.513 27.017 1.00 94.81 174 GLN A O 1
ATOM 1423 N N . GLU A 1 175 ? -8.983 -1.677 24.799 1.00 95.19 175 GLU A N 1
ATOM 1424 C CA . GLU A 1 175 ? -10.433 -1.732 24.565 1.00 95.19 175 GLU A CA 1
ATOM 1425 C C . GLU A 1 175 ? -11.082 -2.947 25.243 1.00 95.19 175 GLU A C 1
ATOM 1427 O O . GLU A 1 175 ? -12.099 -2.811 25.916 1.00 95.19 175 GLU A O 1
ATOM 1432 N N . GLN A 1 176 ? -10.485 -4.138 25.137 1.00 94.94 176 GLN A N 1
ATOM 1433 C CA . GLN A 1 176 ? -11.027 -5.330 25.798 1.00 94.94 176 GLN A CA 1
ATOM 1434 C C . GLN A 1 176 ? -10.989 -5.225 27.327 1.00 94.94 176 GLN A C 1
ATOM 1436 O O . GLN A 1 176 ? -11.923 -5.668 27.996 1.00 94.94 176 GLN A O 1
ATOM 1441 N N . GLU A 1 177 ? -9.917 -4.672 27.895 1.00 95.06 177 GLU A N 1
ATOM 1442 C CA . GLU A 1 177 ? -9.804 -4.443 29.339 1.00 95.06 177 GLU A CA 1
ATOM 1443 C C . GLU A 1 177 ? -10.849 -3.424 29.824 1.00 95.06 177 GLU A C 1
ATOM 1445 O O . GLU A 1 177 ? -11.533 -3.668 30.823 1.00 95.06 177 GLU A O 1
ATOM 1450 N N . THR A 1 178 ? -11.036 -2.320 29.096 1.00 94.81 178 THR A N 1
ATOM 1451 C CA . THR A 1 178 ? -12.039 -1.299 29.441 1.00 94.81 178 THR A CA 1
ATOM 1452 C C . THR A 1 178 ? -13.470 -1.815 29.303 1.00 94.81 178 THR A C 1
ATOM 1454 O O . THR A 1 178 ? -14.292 -1.543 30.179 1.00 94.81 178 THR A O 1
ATOM 1457 N N . GLU A 1 179 ? -13.770 -2.614 28.278 1.00 95.06 179 GLU A N 1
ATOM 1458 C CA . GLU A 1 179 ? -15.090 -3.223 28.095 1.00 95.06 179 GLU A CA 1
ATOM 1459 C C . GLU A 1 179 ? -15.407 -4.223 29.219 1.00 95.06 179 GLU A C 1
ATOM 1461 O O . GLU A 1 179 ? -16.501 -4.197 29.781 1.00 95.06 179 GLU A O 1
ATOM 1466 N N . LYS A 1 180 ? -14.433 -5.042 29.644 1.00 95.62 180 LYS A N 1
ATOM 1467 C CA . LYS A 1 180 ? -14.592 -5.931 30.811 1.00 95.62 180 LYS A CA 1
ATOM 1468 C C . LYS A 1 180 ? -14.860 -5.150 32.096 1.00 95.62 180 LYS A C 1
ATOM 1470 O O . LYS A 1 180 ? -15.763 -5.508 32.850 1.00 95.62 180 LYS A O 1
ATOM 1475 N N . LEU A 1 181 ? -14.106 -4.076 32.340 1.00 95.62 181 LEU A N 1
ATOM 1476 C CA . LEU A 1 181 ? -14.308 -3.224 33.514 1.00 95.62 181 LEU A CA 1
ATOM 1477 C C . LEU A 1 181 ? -15.694 -2.566 33.495 1.00 95.62 181 LEU A C 1
ATOM 1479 O O . LEU A 1 181 ? -16.353 -2.460 34.528 1.00 95.62 181 LEU A O 1
ATOM 1483 N N . LYS A 1 182 ? -16.152 -2.133 32.317 1.00 95.38 182 LYS A N 1
ATOM 1484 C CA . LYS A 1 182 ? -17.488 -1.565 32.133 1.00 95.38 182 LYS A CA 1
ATOM 1485 C C . LYS A 1 182 ? -18.578 -2.594 32.439 1.00 95.38 182 LYS A C 1
ATOM 1487 O O . LYS A 1 182 ? -19.503 -2.267 33.175 1.00 95.38 182 LYS A O 1
ATOM 1492 N N . GLN A 1 183 ? -18.441 -3.828 31.952 1.00 94.62 183 GLN A N 1
ATOM 1493 C CA . GLN A 1 183 ? -19.381 -4.918 32.236 1.00 94.62 183 GLN A CA 1
ATOM 1494 C C . GLN A 1 183 ? -19.431 -5.272 33.727 1.00 94.62 183 GLN A C 1
ATOM 1496 O O . GLN A 1 183 ? -20.517 -5.456 34.271 1.00 94.62 183 GLN A O 1
ATOM 1501 N N . GLN A 1 184 ? -18.279 -5.314 34.404 1.00 95.00 184 GLN A N 1
ATOM 1502 C CA . GLN A 1 184 ? -18.221 -5.523 35.856 1.00 95.00 184 GLN A CA 1
ATOM 1503 C C . GLN A 1 184 ? -18.970 -4.423 36.613 1.00 95.00 184 GLN A C 1
ATOM 1505 O O . GLN A 1 184 ? -19.840 -4.722 37.424 1.00 95.00 184 GLN A O 1
ATOM 1510 N N . LYS A 1 185 ? -18.708 -3.153 36.288 1.00 94.81 185 LYS A N 1
ATOM 1511 C CA . LYS A 1 185 ? -19.413 -2.023 36.909 1.00 94.81 185 LYS A CA 1
ATOM 1512 C C . LYS A 1 185 ? -20.911 -2.025 36.616 1.00 94.81 185 LYS A C 1
ATOM 1514 O O . LYS A 1 185 ? -21.698 -1.617 37.462 1.00 94.81 185 LYS A O 1
ATOM 1519 N N . GLU A 1 186 ? -21.321 -2.458 35.426 1.00 94.88 186 GLU A N 1
ATOM 1520 C CA . GLU A 1 186 ? -22.739 -2.578 35.082 1.00 94.88 186 GLU A CA 1
ATOM 1521 C C . GLU A 1 186 ? -23.434 -3.669 35.909 1.00 94.88 186 GLU A C 1
ATOM 1523 O O . GLU A 1 186 ? -24.573 -3.475 36.332 1.00 94.88 186 GLU A O 1
ATOM 1528 N N . LEU A 1 187 ? -22.755 -4.790 36.171 1.00 95.50 187 LEU A N 1
ATOM 1529 C CA . LEU A 1 187 ? -23.250 -5.846 37.059 1.00 95.50 187 LEU A CA 1
ATOM 1530 C C . LEU A 1 187 ? -23.384 -5.348 38.503 1.00 95.50 187 LEU A C 1
ATOM 1532 O O . LEU A 1 187 ? -24.465 -5.466 39.073 1.00 95.50 187 LEU A O 1
ATOM 1536 N N . GLU A 1 188 ? -22.343 -4.717 39.051 1.00 95.06 188 GLU A N 1
ATOM 1537 C CA . GLU A 1 188 ? -22.372 -4.123 40.399 1.00 95.06 188 GLU A CA 1
ATOM 1538 C C . GLU A 1 188 ? -23.508 -3.097 40.542 1.00 95.06 188 GLU A C 1
ATOM 1540 O O . GLU A 1 188 ? -24.230 -3.072 41.541 1.00 95.06 188 GLU A O 1
ATOM 1545 N N . LEU A 1 189 ? -23.711 -2.263 39.517 1.00 95.62 189 LEU A N 1
ATOM 1546 C CA . LEU A 1 189 ? -24.792 -1.284 39.505 1.00 95.62 189 LEU A CA 1
ATOM 1547 C C . LEU A 1 189 ? -26.171 -1.958 39.467 1.00 95.62 189 LEU A C 1
ATOM 1549 O O . LEU A 1 189 ? -27.073 -1.516 40.175 1.00 95.62 189 LEU A O 1
ATOM 1553 N N . LYS A 1 190 ? -26.345 -3.025 38.674 1.00 95.31 190 LYS A N 1
ATOM 1554 C CA . LYS A 1 190 ? -27.600 -3.798 38.624 1.00 95.31 190 LYS A CA 1
ATOM 1555 C C . LYS A 1 190 ? -27.921 -4.446 39.965 1.00 95.31 190 LYS A C 1
ATOM 1557 O O . LYS A 1 190 ? -29.068 -4.374 40.396 1.00 95.31 190 LYS A O 1
ATOM 1562 N N . GLU A 1 191 ? -26.927 -5.029 40.629 1.00 94.19 191 GLU A N 1
ATOM 1563 C CA . GLU A 1 191 ? -27.097 -5.586 41.974 1.00 94.19 191 GLU A CA 1
ATOM 1564 C C . GLU A 1 191 ? -27.522 -4.497 42.963 1.00 94.19 191 GLU A C 1
ATOM 1566 O O . GLU A 1 191 ? -28.531 -4.649 43.648 1.00 94.19 191 GLU A O 1
ATOM 1571 N N . SER A 1 192 ? -26.827 -3.354 42.980 1.00 94.56 192 SER A N 1
ATOM 1572 C CA . SER A 1 192 ? -27.181 -2.229 43.854 1.00 94.56 192 SER A CA 1
ATOM 1573 C C . SER A 1 192 ? -28.586 -1.680 43.588 1.00 94.56 192 SER A C 1
ATOM 1575 O O . SER A 1 192 ? -29.271 -1.308 44.540 1.00 94.56 192 SER A O 1
ATOM 1577 N N . ILE A 1 193 ? -29.022 -1.615 42.325 1.00 94.50 193 ILE A N 1
ATOM 1578 C CA . ILE A 1 193 ? -30.393 -1.221 41.971 1.00 94.50 193 ILE A CA 1
ATOM 1579 C C . ILE A 1 193 ? -31.392 -2.233 42.538 1.00 94.50 193 ILE A C 1
ATOM 1581 O O . ILE A 1 193 ? -32.373 -1.814 43.144 1.00 94.50 193 ILE A O 1
ATOM 1585 N N . GLY A 1 194 ? -31.121 -3.536 42.408 1.00 94.19 194 GLY A N 1
ATOM 1586 C CA . GLY A 1 194 ? -31.971 -4.590 42.967 1.00 94.19 194 GLY A CA 1
ATOM 1587 C C . GLY A 1 194 ? -32.161 -4.453 44.480 1.00 94.19 194 GLY A C 1
ATOM 1588 O O . GLY A 1 194 ? -33.295 -4.430 44.953 1.00 94.19 194 GLY A O 1
ATOM 1589 N N . TYR A 1 195 ? -31.073 -4.251 45.231 1.00 93.00 195 TYR A N 1
ATOM 1590 C CA . TYR A 1 195 ? -31.147 -4.017 46.680 1.00 93.00 195 TYR A CA 1
ATOM 1591 C C . TYR A 1 195 ? -31.999 -2.792 47.041 1.00 93.00 195 TYR A C 1
ATOM 1593 O O . TYR A 1 195 ? -32.840 -2.854 47.937 1.00 93.00 195 TYR A O 1
ATOM 1601 N N . LEU A 1 196 ? -31.813 -1.675 46.330 1.00 94.31 196 LEU A N 1
ATOM 1602 C CA . LEU A 1 196 ? -32.589 -0.456 46.568 1.00 94.31 196 LEU A CA 1
ATOM 1603 C C . LEU A 1 196 ? -34.068 -0.627 46.198 1.00 94.31 196 LEU A C 1
ATOM 1605 O O . LEU A 1 196 ? -34.934 -0.031 46.837 1.00 94.31 196 LEU A O 1
ATOM 1609 N N . GLU A 1 197 ? -34.382 -1.422 45.174 1.00 93.56 197 GLU A N 1
ATOM 1610 C CA . GLU A 1 197 ? -35.760 -1.735 44.795 1.00 93.56 197 GLU A CA 1
ATOM 1611 C C . GLU A 1 197 ? -36.473 -2.585 45.850 1.00 93.56 197 GLU A C 1
ATOM 1613 O O . GLU A 1 197 ? -37.635 -2.301 46.157 1.00 93.56 197 GLU A O 1
ATOM 1618 N N . GLU A 1 198 ? -35.785 -3.570 46.436 1.00 94.06 198 GLU A N 1
ATOM 1619 C CA . GLU A 1 198 ? -36.298 -4.369 47.555 1.00 94.06 198 GLU A CA 1
ATOM 1620 C C . GLU A 1 198 ? -36.572 -3.497 48.786 1.00 94.06 198 GLU A C 1
ATOM 1622 O O . GLU A 1 198 ? -37.684 -3.516 49.319 1.00 94.06 198 GLU A O 1
ATOM 1627 N N . GLU A 1 199 ? -35.609 -2.661 49.187 1.00 93.75 199 GLU A N 1
ATOM 1628 C CA . GLU A 1 199 ? -35.767 -1.746 50.324 1.00 93.75 199 GLU A CA 1
ATOM 1629 C C . GLU A 1 199 ? -36.924 -0.764 50.087 1.00 93.75 199 GLU A C 1
ATOM 1631 O O . GLU A 1 199 ? -37.778 -0.550 50.953 1.00 93.75 199 GLU A O 1
ATOM 1636 N N . ARG A 1 200 ? -37.019 -0.212 48.870 1.00 95.62 200 ARG A N 1
ATOM 1637 C CA . ARG A 1 200 ? -38.135 0.648 48.465 1.00 95.62 200 ARG A CA 1
ATOM 1638 C C . ARG A 1 200 ? -39.470 -0.085 48.612 1.00 95.62 200 ARG A C 1
ATOM 1640 O O . ARG A 1 200 ? -40.435 0.513 49.088 1.00 95.62 200 ARG A O 1
ATOM 1647 N N . GLN A 1 201 ? -39.552 -1.345 48.189 1.00 93.25 201 GLN A N 1
ATOM 1648 C CA . GLN A 1 201 ? -40.775 -2.141 48.268 1.00 93.25 201 GLN A CA 1
ATOM 1649 C C . GLN A 1 201 ? -41.186 -2.410 49.721 1.00 93.25 201 GLN A C 1
ATOM 1651 O O . GLN A 1 201 ? -42.353 -2.223 50.069 1.00 93.25 201 GLN A O 1
ATOM 1656 N N . GLU A 1 202 ? -40.229 -2.754 50.581 1.00 94.12 202 GLU A N 1
ATOM 1657 C CA . GLU A 1 202 ? -40.469 -2.966 52.008 1.00 94.12 202 GLU A CA 1
ATOM 1658 C C . GLU A 1 202 ? -40.990 -1.687 52.687 1.00 94.12 202 GLU A C 1
ATOM 1660 O O . GLU A 1 202 ? -41.952 -1.716 53.461 1.00 94.12 202 GLU A O 1
ATOM 1665 N N . VAL A 1 203 ? -40.400 -0.532 52.361 1.00 94.62 203 VAL A N 1
ATOM 1666 C CA . VAL A 1 203 ? -40.886 0.769 52.837 1.00 94.62 203 VAL A CA 1
ATOM 1667 C C . VAL A 1 203 ? -42.311 1.031 52.344 1.00 94.62 203 VAL A C 1
ATOM 1669 O O . VAL A 1 203 ? -43.156 1.449 53.137 1.00 94.62 203 VAL A O 1
ATOM 1672 N N . TYR A 1 204 ? -42.620 0.752 51.073 1.00 92.56 204 TYR A N 1
ATOM 1673 C CA . TYR A 1 204 ? -43.976 0.910 50.532 1.00 92.56 204 TYR A CA 1
ATOM 1674 C C . TYR A 1 204 ? -45.015 0.056 51.271 1.00 92.56 204 TYR A C 1
ATOM 1676 O O . TYR A 1 204 ? -46.112 0.546 51.553 1.00 92.56 204 TYR A O 1
ATOM 1684 N N . GLU A 1 205 ? -44.693 -1.195 51.605 1.00 94.38 205 GLU A N 1
ATOM 1685 C CA . GLU A 1 205 ? -45.589 -2.082 52.357 1.00 94.38 205 GLU A CA 1
ATOM 1686 C C . GLU A 1 205 ? -45.826 -1.584 53.784 1.00 94.38 205 GLU A C 1
ATOM 1688 O O . GLU A 1 205 ? -46.976 -1.493 54.221 1.00 94.38 205 GLU A O 1
ATOM 1693 N N . LYS A 1 206 ? -44.762 -1.173 54.486 1.00 94.75 206 LYS A N 1
ATOM 1694 C CA . LYS A 1 206 ? -44.869 -0.574 55.827 1.00 94.75 206 LYS A CA 1
ATOM 1695 C C . LYS A 1 206 ? -45.726 0.687 55.811 1.00 94.75 206 LYS A C 1
ATOM 1697 O O . LYS A 1 206 ? -46.585 0.865 56.673 1.00 94.75 206 LYS A O 1
ATOM 1702 N N . VAL A 1 207 ? -45.514 1.560 54.826 1.00 94.75 207 VAL A N 1
ATOM 1703 C CA . VAL A 1 207 ? -46.312 2.778 54.656 1.00 94.75 207 VAL A CA 1
ATOM 1704 C C . VAL A 1 207 ? -47.781 2.420 54.432 1.00 94.75 207 VAL A C 1
ATOM 1706 O O . VAL A 1 207 ? -48.642 2.994 55.098 1.00 94.75 207 VAL A O 1
ATOM 1709 N N . ARG A 1 208 ? -48.083 1.447 53.562 1.00 94.50 208 ARG A N 1
ATOM 1710 C CA . ARG A 1 208 ? -49.456 0.978 53.318 1.00 94.50 208 ARG A CA 1
ATOM 1711 C C . ARG A 1 208 ? -50.130 0.473 54.597 1.00 94.50 208 ARG A C 1
ATOM 1713 O O . ARG A 1 208 ? -51.224 0.927 54.911 1.00 94.50 208 ARG A O 1
ATOM 1720 N N . ASP A 1 209 ? -49.466 -0.391 55.362 1.00 94.44 209 ASP A N 1
ATOM 1721 C CA . ASP A 1 209 ? -50.005 -0.920 56.623 1.00 94.44 209 ASP A CA 1
ATOM 1722 C C . ASP A 1 209 ? -50.259 0.192 57.659 1.00 94.44 209 ASP A C 1
ATOM 1724 O O . ASP A 1 209 ? -51.277 0.187 58.353 1.00 94.44 209 ASP A O 1
ATOM 1728 N N . ILE A 1 210 ? -49.399 1.215 57.727 1.00 94.00 210 ILE A N 1
ATOM 1729 C CA . ILE A 1 210 ? -49.649 2.396 58.570 1.00 94.00 210 ILE A CA 1
ATOM 1730 C C . ILE A 1 210 ? -50.922 3.134 58.131 1.00 94.00 210 ILE A C 1
ATOM 1732 O O . ILE A 1 210 ? -51.717 3.523 58.991 1.00 94.00 210 ILE A O 1
ATOM 1736 N N . TYR A 1 211 ? -51.137 3.324 56.826 1.00 92.12 211 TYR A N 1
ATOM 1737 C CA . TYR A 1 211 ? -52.363 3.947 56.317 1.00 92.12 211 TYR A CA 1
ATOM 1738 C C . TYR A 1 211 ? -53.609 3.117 56.663 1.00 92.12 211 TYR A C 1
ATOM 1740 O O . TYR A 1 211 ? -54.562 3.678 57.204 1.00 92.12 211 TYR A O 1
ATOM 1748 N N . ASP A 1 212 ? -53.567 1.794 56.490 1.00 93.69 212 ASP A N 1
ATOM 1749 C C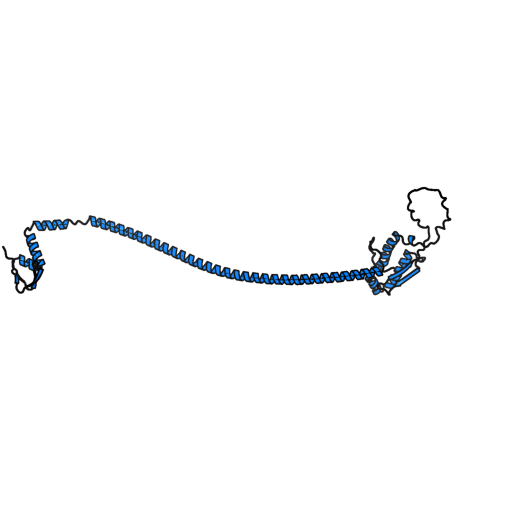A . ASP A 1 212 ? -54.677 0.901 56.851 1.00 93.69 212 ASP A CA 1
ATOM 1750 C C . ASP A 1 212 ? -54.991 0.952 58.357 1.00 93.69 212 ASP A C 1
ATOM 1752 O O . ASP A 1 212 ? -56.153 0.975 58.777 1.00 93.69 212 ASP A O 1
ATOM 1756 N N . ARG A 1 213 ? -53.956 0.993 59.208 1.00 93.25 213 ARG A N 1
ATOM 1757 C CA . ARG A 1 213 ? -54.115 1.148 60.664 1.00 93.25 213 ARG A CA 1
ATOM 1758 C C . ARG A 1 213 ? -54.712 2.500 61.027 1.00 93.25 213 ARG A C 1
ATOM 1760 O O . ARG A 1 213 ? -55.580 2.558 61.899 1.00 93.25 213 ARG A O 1
ATOM 1767 N N . LYS A 1 214 ? -54.261 3.574 60.374 1.00 94.44 214 LYS A N 1
ATOM 1768 C CA . LYS A 1 214 ? -54.791 4.929 60.567 1.00 94.44 214 LYS A CA 1
ATOM 1769 C C . LYS A 1 214 ? -56.280 4.976 60.229 1.00 94.44 214 LYS A C 1
ATOM 1771 O O . LYS A 1 214 ? -57.051 5.538 61.003 1.00 94.44 214 LYS A O 1
ATOM 1776 N N . ASP A 1 215 ? -56.687 4.354 59.128 1.00 92.00 215 ASP A N 1
ATOM 1777 C CA . ASP A 1 215 ? -58.081 4.356 58.688 1.00 92.00 215 ASP A CA 1
ATOM 1778 C C . ASP A 1 215 ? -58.972 3.525 59.627 1.00 92.00 215 ASP A C 1
ATOM 1780 O O . ASP A 1 215 ? -60.010 4.017 60.071 1.00 92.00 215 ASP A O 1
ATOM 1784 N N . LYS A 1 216 ? -58.514 2.347 60.078 1.00 92.75 216 LYS A N 1
ATOM 1785 C CA . LYS A 1 216 ? -59.206 1.560 61.123 1.00 92.75 216 LYS A CA 1
ATOM 1786 C C . LYS A 1 216 ? -59.335 2.315 62.446 1.00 92.75 216 LYS A C 1
ATOM 1788 O O . LYS A 1 216 ? -60.360 2.230 63.121 1.00 92.75 216 LYS A O 1
ATOM 1793 N N . ALA A 1 217 ? -58.285 3.022 62.864 1.00 91.88 217 ALA A N 1
ATOM 1794 C CA . ALA A 1 217 ? -58.322 3.835 64.077 1.00 91.88 217 ALA A CA 1
ATOM 1795 C C . ALA A 1 217 ? -59.321 4.991 63.936 1.00 91.88 217 ALA A C 1
ATOM 1797 O O . ALA A 1 217 ? -60.086 5.256 64.862 1.00 91.88 217 ALA A O 1
ATOM 1798 N N . ARG A 1 218 ? -59.357 5.633 62.763 1.00 93.69 218 ARG A N 1
ATOM 1799 C CA . ARG A 1 218 ? -60.316 6.692 62.445 1.00 93.69 218 ARG A CA 1
ATOM 1800 C C . ARG A 1 218 ? -61.758 6.190 62.500 1.00 93.69 218 ARG A C 1
ATOM 1802 O O . ARG A 1 218 ? -62.590 6.864 63.094 1.00 93.69 218 ARG A O 1
ATOM 1809 N N . GLU A 1 219 ? -62.040 5.012 61.949 1.00 92.81 219 GLU A N 1
ATOM 1810 C CA . GLU A 1 219 ? -63.371 4.390 61.988 1.00 92.81 219 GLU A CA 1
ATOM 1811 C C . GLU A 1 219 ? -63.808 4.064 63.425 1.00 92.81 219 GLU A C 1
ATOM 1813 O O . GLU A 1 219 ? -64.909 4.414 63.839 1.00 92.81 219 GLU A O 1
ATOM 1818 N N . LYS A 1 220 ? -62.914 3.489 64.242 1.00 93.44 220 LYS A N 1
ATOM 1819 C CA . LYS A 1 220 ? -63.191 3.238 65.668 1.00 93.44 220 LYS A CA 1
ATOM 1820 C C . LYS A 1 220 ? -63.482 4.517 66.445 1.00 93.44 220 LYS A C 1
ATOM 1822 O O . LYS A 1 220 ? -64.384 4.524 67.278 1.00 93.44 220 LYS A O 1
ATOM 1827 N N . LEU A 1 221 ? -62.712 5.578 66.196 1.00 91.75 221 LEU A N 1
ATOM 1828 C CA . LEU A 1 221 ? -62.946 6.881 66.816 1.00 91.75 221 LEU A CA 1
ATOM 1829 C C . LEU A 1 221 ? -64.302 7.456 66.403 1.00 91.75 221 LEU A C 1
ATOM 1831 O O . LEU A 1 221 ? -64.984 8.018 67.254 1.00 91.75 221 LEU A O 1
ATOM 1835 N N . LEU A 1 222 ? -64.706 7.272 65.142 1.00 94.25 222 LEU A N 1
ATOM 1836 C CA . LEU A 1 222 ? -66.026 7.670 64.655 1.00 94.25 222 LEU A CA 1
ATOM 1837 C C . LEU A 1 222 ? -67.138 6.926 65.409 1.00 94.25 222 LEU A C 1
ATOM 1839 O O . LEU A 1 222 ? -67.997 7.559 66.012 1.00 94.25 222 LEU A O 1
ATOM 1843 N N . ASN A 1 223 ? -67.050 5.595 65.473 1.00 93.19 223 ASN A N 1
ATOM 1844 C CA . ASN A 1 223 ? -68.045 4.755 66.147 1.00 93.19 223 ASN A CA 1
ATOM 1845 C C . ASN A 1 223 ? -68.139 5.068 67.647 1.00 93.19 223 ASN A C 1
ATOM 1847 O O . ASN A 1 223 ? -69.225 5.123 68.220 1.00 93.19 223 ASN A O 1
ATOM 1851 N N . MET A 1 224 ? -66.995 5.286 68.302 1.00 91.50 224 MET A N 1
ATOM 1852 C CA . MET A 1 224 ? -66.963 5.698 69.703 1.00 91.50 224 MET A CA 1
ATOM 1853 C C . MET A 1 224 ? -67.590 7.085 69.880 1.00 91.50 224 MET A C 1
ATOM 1855 O O . MET A 1 224 ? -68.340 7.282 70.827 1.00 91.50 224 MET A O 1
ATOM 1859 N N . HIS A 1 225 ? -67.312 8.036 68.985 1.00 92.81 225 HIS A N 1
ATOM 1860 C CA . HIS A 1 225 ? -67.906 9.370 69.047 1.00 92.81 225 HIS A CA 1
ATOM 1861 C C . HIS A 1 225 ? -69.435 9.318 68.927 1.00 92.81 225 HIS A C 1
ATOM 1863 O O . HIS A 1 225 ? -70.122 9.949 69.727 1.00 92.81 225 HIS A O 1
ATOM 1869 N N . GLU A 1 226 ? -69.965 8.515 68.001 1.00 92.81 226 GLU A N 1
ATOM 1870 C CA . GLU A 1 226 ? -71.408 8.286 67.855 1.00 92.81 226 GLU A CA 1
ATOM 1871 C C . GLU A 1 226 ? -72.024 7.665 69.117 1.00 92.81 226 GLU A C 1
ATOM 1873 O O . GLU A 1 226 ? -73.057 8.127 69.600 1.00 92.81 226 GLU A O 1
ATOM 1878 N N . TYR A 1 227 ? -71.370 6.658 69.703 1.00 92.56 227 TYR A N 1
ATOM 1879 C CA . TYR A 1 227 ? -71.829 6.039 70.948 1.00 92.56 227 TYR A CA 1
ATOM 1880 C C . TYR A 1 227 ? -71.819 7.019 72.128 1.00 92.56 227 TYR A C 1
ATOM 1882 O O . TYR A 1 227 ? -72.776 7.074 72.901 1.00 92.56 227 TYR A O 1
ATOM 1890 N N . THR A 1 228 ? -70.756 7.814 72.272 1.00 90.38 228 THR A N 1
ATOM 1891 C CA . THR A 1 228 ? -70.663 8.826 73.329 1.00 90.38 228 THR A CA 1
ATOM 1892 C C . THR A 1 228 ? -71.771 9.863 73.185 1.00 90.38 228 THR A C 1
ATOM 1894 O O . THR A 1 228 ? -72.429 10.158 74.177 1.00 90.38 228 THR A O 1
ATOM 1897 N N . GLN A 1 229 ? -72.057 10.336 71.965 1.00 92.31 229 GLN A N 1
ATOM 1898 C CA . GLN A 1 229 ? -73.191 11.236 71.723 1.00 92.31 229 GLN A CA 1
ATOM 1899 C C . GLN A 1 229 ? -74.525 10.605 72.146 1.00 92.31 229 GLN A C 1
ATOM 1901 O O . GLN A 1 229 ? -75.341 11.259 72.792 1.00 92.31 229 GLN A O 1
ATOM 1906 N N . GLN A 1 230 ? -74.753 9.323 71.838 1.00 92.06 230 GLN A N 1
ATOM 1907 C CA . GLN A 1 230 ? -75.962 8.618 72.283 1.00 92.06 230 GLN A CA 1
ATOM 1908 C C . GLN A 1 230 ? -76.057 8.551 73.812 1.00 92.06 230 GLN A C 1
ATOM 1910 O O . GLN A 1 230 ? -77.123 8.799 74.374 1.00 92.06 230 GLN A O 1
ATOM 1915 N N . LYS A 1 231 ? -74.951 8.256 74.503 1.00 90.44 231 LYS A N 1
ATOM 1916 C CA . LYS A 1 231 ? -74.926 8.210 75.971 1.00 90.44 231 LYS A CA 1
ATOM 1917 C C . LYS A 1 231 ? -75.096 9.573 76.619 1.00 90.44 231 LYS A C 1
ATOM 1919 O O . LYS A 1 231 ? -75.791 9.658 77.625 1.00 90.44 231 LYS A O 1
ATOM 1924 N N . GLU A 1 232 ? -74.546 10.631 76.040 1.00 90.19 232 GLU A N 1
ATOM 1925 C CA . GLU A 1 232 ? -74.805 11.998 76.495 1.00 90.19 232 GLU A CA 1
ATOM 1926 C C . GLU A 1 232 ? -76.292 12.345 76.383 1.00 90.19 232 GLU A C 1
ATOM 1928 O O . GLU A 1 232 ? -76.861 12.879 77.334 1.00 90.19 232 GLU A O 1
ATOM 1933 N N . LEU A 1 233 ? -76.958 11.965 75.286 1.00 92.12 233 LEU A N 1
ATOM 1934 C CA . LEU A 1 233 ? -78.405 12.150 75.138 1.00 92.12 233 LEU A CA 1
ATOM 1935 C C . LEU A 1 233 ? -79.198 11.369 76.200 1.00 92.12 233 LEU A C 1
ATOM 1937 O O . LEU A 1 233 ? -80.114 11.924 76.807 1.00 92.12 233 LEU A O 1
ATOM 1941 N N . GLU A 1 234 ? -78.840 10.107 76.459 1.00 91.94 234 GLU A N 1
ATOM 1942 C CA . GLU A 1 234 ? -79.476 9.287 77.503 1.00 91.94 234 GLU A CA 1
ATOM 1943 C C . GLU A 1 234 ? -79.289 9.877 78.908 1.00 91.94 234 GLU A C 1
ATOM 1945 O O . GLU A 1 234 ? -80.248 9.941 79.679 1.00 91.94 234 GLU A O 1
ATOM 1950 N N . ILE A 1 235 ? -78.073 10.324 79.243 1.00 88.38 235 ILE A N 1
ATOM 1951 C CA . ILE A 1 235 ? -77.768 10.959 80.531 1.00 88.38 235 ILE A CA 1
ATOM 1952 C C . ILE A 1 235 ? -78.566 12.249 80.667 1.00 88.38 235 ILE A C 1
ATOM 1954 O O . ILE A 1 235 ? -79.237 12.428 81.677 1.00 88.38 235 ILE A O 1
ATOM 1958 N N . THR A 1 236 ? -78.577 13.093 79.634 1.00 91.06 236 THR A N 1
ATOM 1959 C CA . THR A 1 236 ? -79.339 14.350 79.640 1.00 91.06 236 THR A CA 1
ATOM 1960 C C . THR A 1 236 ? -80.833 14.087 79.883 1.00 91.06 236 THR A C 1
ATOM 1962 O O . THR A 1 236 ? -81.481 14.793 80.656 1.00 91.06 236 THR A O 1
ATOM 1965 N N . ALA A 1 237 ? -81.395 13.029 79.285 1.00 89.81 237 ALA A N 1
ATOM 1966 C CA . ALA A 1 237 ? -82.782 12.624 79.515 1.00 89.81 237 ALA A CA 1
ATOM 1967 C C . ALA A 1 237 ? -83.024 12.095 80.943 1.00 89.81 237 ALA A C 1
ATOM 1969 O O . ALA A 1 237 ? -84.043 12.413 81.564 1.00 89.81 237 ALA A O 1
ATOM 1970 N N . ALA A 1 238 ? -82.095 11.302 81.482 1.00 86.06 238 ALA A N 1
ATOM 1971 C CA . ALA A 1 238 ? -82.172 10.785 82.845 1.00 86.06 238 ALA A CA 1
ATOM 1972 C C . ALA A 1 238 ? -82.029 11.898 83.896 1.00 86.06 238 ALA A C 1
ATOM 1974 O O . ALA A 1 238 ? -82.765 11.905 84.882 1.00 86.06 238 ALA A O 1
ATOM 1975 N N . GLU A 1 239 ? -81.129 12.857 83.673 1.00 88.44 239 GLU A N 1
ATOM 1976 C CA . GLU A 1 239 ? -80.961 14.050 84.504 1.00 88.44 239 GLU A CA 1
ATOM 1977 C C . GLU A 1 239 ? -82.247 14.875 84.536 1.00 88.44 239 GLU A C 1
ATOM 1979 O O . GLU A 1 239 ? -82.736 15.176 85.625 1.00 88.44 239 GLU A O 1
ATOM 1984 N N . ALA A 1 240 ? -82.868 15.127 83.378 1.00 85.19 240 ALA A N 1
ATOM 1985 C CA . ALA A 1 240 ? -84.163 15.803 83.307 1.00 85.19 240 ALA A CA 1
ATOM 1986 C C . ALA A 1 240 ? -85.260 15.050 84.088 1.00 85.19 240 ALA A C 1
ATOM 1988 O O . ALA A 1 240 ? -86.058 15.659 84.803 1.00 85.19 240 ALA A O 1
ATOM 1989 N N . CYS A 1 241 ? -85.285 13.715 84.012 1.00 83.38 241 CYS A N 1
ATOM 1990 C CA . CYS A 1 241 ? -86.241 12.892 84.757 1.00 83.38 241 CYS A CA 1
ATOM 1991 C C . CYS A 1 241 ? -85.994 12.930 86.276 1.00 83.38 241 CYS A C 1
ATOM 1993 O O . CYS A 1 241 ? -86.944 12.986 87.060 1.00 83.38 241 CYS A O 1
ATOM 1995 N N . LEU A 1 242 ? -84.730 12.910 86.712 1.00 81.62 242 LEU A N 1
ATOM 1996 C CA . LEU A 1 242 ? -84.361 13.052 88.122 1.00 81.62 242 LEU A CA 1
ATOM 1997 C C . LEU A 1 242 ? -84.710 14.438 88.661 1.00 81.62 242 LEU A C 1
ATOM 1999 O O . LEU A 1 242 ? -85.122 14.559 89.813 1.00 81.62 242 LEU A O 1
ATOM 2003 N N . GLU A 1 243 ? -84.560 15.476 87.846 1.00 80.88 243 GLU A N 1
ATOM 2004 C CA . GLU A 1 243 ? -84.918 16.840 88.215 1.00 80.88 243 GLU A CA 1
ATOM 2005 C C . GLU A 1 243 ? -86.434 16.980 88.424 1.00 80.88 243 GLU A C 1
ATOM 2007 O O . GLU A 1 243 ? -86.868 17.523 89.443 1.00 80.88 243 GLU A O 1
ATOM 2012 N N . GLN A 1 244 ? -87.243 16.364 87.554 1.00 77.88 244 GLN A N 1
ATOM 2013 C CA . GLN A 1 244 ? -88.694 16.247 87.754 1.00 77.88 244 GLN A CA 1
ATOM 2014 C C . GLN A 1 244 ? -89.053 15.462 89.026 1.00 77.88 244 GLN A C 1
ATOM 2016 O O . GLN A 1 244 ? -89.947 15.853 89.776 1.00 77.88 244 GLN A O 1
ATOM 2021 N N . LEU A 1 245 ? -88.348 14.365 89.311 1.00 73.94 245 LEU A N 1
ATOM 2022 C CA . LEU A 1 245 ? -88.559 13.561 90.521 1.00 73.94 245 LEU A CA 1
ATOM 2023 C C . LEU A 1 245 ? -88.213 14.325 91.803 1.00 73.94 245 LEU A C 1
ATOM 2025 O O . LEU A 1 245 ? -88.938 14.217 92.790 1.00 73.94 245 LEU A O 1
ATOM 2029 N N . LYS A 1 246 ? -87.144 15.130 91.783 1.00 71.12 246 LYS A N 1
ATOM 2030 C CA . LYS A 1 246 ? -86.781 16.018 92.896 1.00 71.12 246 LYS A CA 1
ATOM 2031 C C . LYS A 1 246 ? -87.844 17.084 93.147 1.00 71.12 246 LYS A C 1
ATOM 2033 O O . LYS A 1 246 ? -88.131 17.358 94.305 1.00 71.12 246 LYS A O 1
ATOM 2038 N N . GLN A 1 247 ? -88.446 17.650 92.100 1.00 68.62 247 GLN A N 1
ATOM 2039 C CA . GLN A 1 247 ? -89.543 18.613 92.263 1.00 68.62 247 GLN A CA 1
ATOM 2040 C C . GLN A 1 247 ? -90.793 17.991 92.909 1.00 68.62 247 GLN A C 1
ATOM 2042 O O . GLN A 1 247 ? -91.511 18.684 93.620 1.00 68.62 247 GLN A O 1
ATOM 2047 N N . ASN A 1 248 ? -91.031 16.689 92.722 1.00 63.22 248 ASN A N 1
ATOM 2048 C CA . ASN A 1 248 ? -92.216 15.995 93.240 1.00 63.22 248 ASN A CA 1
ATOM 2049 C C . ASN A 1 248 ? -92.041 15.378 94.648 1.00 63.22 248 ASN A C 1
ATOM 2051 O O . ASN A 1 248 ? -92.993 14.811 95.186 1.00 63.22 248 ASN A O 1
ATOM 2055 N N . TYR A 1 249 ? -90.847 15.442 95.248 1.00 61.78 249 TYR A N 1
ATOM 2056 C CA . TYR A 1 249 ? -90.550 14.823 96.546 1.00 61.78 249 TYR A CA 1
ATOM 2057 C C . TYR A 1 249 ? -90.651 15.848 97.695 1.00 61.78 249 TYR A C 1
ATOM 2059 O O . TYR A 1 249 ? -89.723 16.624 97.913 1.00 61.78 249 TYR A O 1
ATOM 2067 N N . GLU A 1 250 ? -91.758 15.846 98.455 1.00 59.16 250 GLU A N 1
ATOM 2068 C CA . GLU A 1 250 ? -91.962 16.738 99.616 1.00 59.16 250 GLU A CA 1
ATOM 2069 C C . GLU A 1 250 ? -91.597 16.081 100.972 1.00 59.16 250 GLU A C 1
ATOM 2071 O O . GLU A 1 250 ? -92.273 15.139 101.394 1.00 59.16 250 GLU A O 1
ATOM 2076 N N . PRO A 1 251 ? -90.602 16.601 101.727 1.00 58.09 251 PRO A N 1
ATOM 2077 C CA . PRO A 1 251 ? -90.199 16.073 103.041 1.00 58.09 251 PRO A CA 1
ATOM 2078 C C . PRO A 1 251 ? -91.109 16.482 104.217 1.00 58.09 251 PRO A C 1
ATOM 2080 O O . PRO A 1 251 ? -90.931 15.982 105.328 1.00 58.09 251 PRO A O 1
ATOM 2083 N N . TYR A 1 252 ? -92.060 17.398 104.011 1.00 56.38 252 TYR A N 1
ATOM 2084 C CA . TYR A 1 252 ? -92.754 18.097 105.102 1.00 56.38 252 TYR A CA 1
ATOM 2085 C C . TYR A 1 252 ? -93.945 17.338 105.713 1.00 56.38 252 TYR A C 1
ATOM 2087 O O . TYR A 1 252 ? -94.303 17.605 106.857 1.00 56.38 252 TYR A O 1
ATOM 2095 N N . LYS A 1 253 ? -94.488 16.311 105.041 1.00 60.41 253 LYS A N 1
ATOM 2096 C CA . LYS A 1 253 ? -95.632 15.533 105.567 1.00 60.41 253 LYS A CA 1
ATOM 2097 C C . LYS A 1 253 ? -95.307 14.700 106.815 1.00 60.41 253 LYS A C 1
ATOM 2099 O O . LYS A 1 253 ? -96.144 14.555 107.693 1.00 60.41 253 LYS A O 1
ATOM 2104 N N . VAL A 1 254 ? -94.080 14.186 106.939 1.00 60.16 254 VAL A N 1
ATOM 2105 C CA . VAL A 1 254 ? -93.695 13.309 108.068 1.00 60.16 254 VAL A CA 1
ATOM 2106 C C . VAL A 1 254 ? -93.431 14.104 109.358 1.00 60.16 254 VAL A C 1
ATOM 2108 O O . VAL A 1 254 ? -93.567 13.573 110.460 1.00 60.16 254 VAL A O 1
ATOM 2111 N N . GLN A 1 255 ? -93.069 15.386 109.246 1.00 61.94 255 GLN A N 1
ATOM 2112 C CA . GLN A 1 255 ? -92.844 16.259 110.404 1.00 61.94 255 GLN A CA 1
ATOM 2113 C C . GLN A 1 255 ? -94.151 16.764 111.029 1.00 61.94 255 GLN A C 1
ATOM 2115 O O . GLN A 1 255 ? -94.224 16.887 112.252 1.00 61.94 255 GLN A O 1
ATOM 2120 N N . GLU A 1 256 ? -95.183 17.013 110.222 1.00 62.44 256 GLU A N 1
ATOM 2121 C CA . GLU A 1 256 ? -96.508 17.422 110.709 1.00 62.44 256 GLU A CA 1
ATOM 2122 C C . GLU A 1 256 ? -97.191 16.301 111.507 1.00 62.44 256 GLU A C 1
ATOM 2124 O O . GLU A 1 256 ? -97.684 16.543 112.612 1.00 62.44 256 GLU A O 1
ATOM 2129 N N . ASP A 1 257 ? -97.112 15.059 111.019 1.00 63.44 257 ASP A N 1
ATOM 2130 C CA . ASP A 1 257 ? -97.685 13.885 111.690 1.00 63.44 257 ASP A CA 1
ATOM 2131 C C . ASP A 1 257 ? -97.044 13.613 113.065 1.00 63.44 257 ASP A C 1
ATOM 2133 O O . ASP A 1 257 ? -97.727 13.222 114.017 1.00 63.44 257 ASP A O 1
ATOM 2137 N N . LEU A 1 258 ? -95.732 13.844 113.204 1.00 65.50 258 LEU A N 1
ATOM 2138 C CA . LEU A 1 258 ? -95.032 13.674 114.482 1.00 65.50 258 LEU A CA 1
ATOM 2139 C C . LEU A 1 258 ? -95.375 14.776 115.490 1.00 65.50 258 LEU A C 1
ATOM 2141 O O . LEU A 1 258 ? -95.528 14.475 116.674 1.00 65.50 258 LEU A O 1
ATOM 2145 N N . ASN A 1 259 ? -95.535 16.024 115.045 1.00 66.00 259 ASN A N 1
ATOM 2146 C CA . ASN A 1 259 ? -95.874 17.136 115.937 1.00 66.00 259 ASN A CA 1
ATOM 2147 C C . ASN A 1 259 ? -97.296 17.003 116.511 1.00 66.00 259 ASN A C 1
ATOM 2149 O O . ASN A 1 259 ? -97.488 17.220 117.708 1.00 66.00 259 ASN A O 1
ATOM 2153 N N . LEU A 1 260 ? -98.263 16.536 115.714 1.00 69.81 260 LEU A N 1
ATOM 2154 C CA . LEU A 1 260 ? -99.635 16.284 116.175 1.00 69.81 260 LEU A CA 1
ATOM 2155 C C . LEU A 1 260 ? -99.704 15.184 117.258 1.00 69.81 260 LEU A C 1
ATOM 2157 O O . LEU A 1 260 ? -100.487 15.264 118.206 1.00 69.81 260 LEU A O 1
ATOM 2161 N N . LEU A 1 261 ? -98.845 14.165 117.155 1.00 65.19 261 LEU A N 1
ATOM 2162 C CA . LEU A 1 261 ? -98.753 13.057 118.114 1.00 65.19 261 LEU A CA 1
ATOM 2163 C C . LEU A 1 261 ? -98.206 13.487 119.487 1.00 65.19 261 LEU A C 1
ATOM 2165 O O . LEU A 1 261 ? -98.598 12.909 120.505 1.00 65.19 261 LEU A O 1
ATOM 2169 N N . PHE A 1 262 ? -97.333 14.500 119.533 1.00 62.97 262 PHE A N 1
ATOM 2170 C CA . PHE A 1 262 ? -96.783 15.033 120.784 1.00 62.97 262 PHE A CA 1
ATOM 2171 C C . PHE A 1 262 ? -97.742 15.987 121.519 1.00 62.97 262 PHE A C 1
ATOM 2173 O O . PHE A 1 262 ? -97.677 16.056 122.746 1.00 62.97 262 PHE A O 1
ATOM 2180 N N . GLU A 1 263 ? -98.661 16.662 120.819 1.00 63.34 263 GLU A N 1
ATOM 2181 C CA . GLU A 1 263 ? -99.647 17.568 121.439 1.00 63.34 263 GLU A CA 1
ATOM 2182 C C . GLU A 1 263 ? -100.820 16.833 122.115 1.00 63.34 263 GLU A C 1
ATOM 2184 O O . GLU A 1 263 ? -101.268 17.235 123.189 1.00 63.34 263 GLU A O 1
ATOM 2189 N N . ILE A 1 264 ? -101.312 15.732 121.532 1.00 63.97 264 ILE A N 1
ATOM 2190 C CA . ILE A 1 264 ? -102.536 15.049 122.004 1.00 63.97 264 ILE A CA 1
ATOM 2191 C C . ILE A 1 264 ? -102.306 14.235 123.292 1.00 63.97 264 ILE A C 1
ATOM 2193 O O . ILE A 1 264 ? -103.225 14.047 124.091 1.00 63.97 264 ILE A O 1
ATOM 2197 N N . PHE A 1 265 ? -101.082 13.766 123.541 1.00 60.03 265 PHE A N 1
ATOM 2198 C CA . PHE A 1 265 ? -100.758 12.979 124.731 1.00 60.03 265 PHE A CA 1
ATOM 2199 C C . PHE A 1 265 ? -99.590 13.608 125.505 1.00 60.03 265 PHE A C 1
ATOM 2201 O O . PHE A 1 265 ? -98.447 13.187 125.339 1.00 60.03 265 PHE A O 1
ATOM 2208 N N . PRO A 1 266 ? -99.842 14.547 126.435 1.00 61.50 266 PRO A N 1
ATOM 2209 C CA . PRO A 1 266 ? -98.778 15.206 127.201 1.00 61.50 266 PRO A CA 1
ATOM 2210 C C . PRO A 1 266 ? -97.972 14.245 128.094 1.00 61.50 266 PRO A C 1
ATOM 2212 O O . PRO A 1 266 ? -96.806 14.494 128.374 1.00 61.50 266 PRO A O 1
ATOM 2215 N N . LYS A 1 267 ? -98.546 13.094 128.476 1.00 59.91 267 LYS A N 1
ATOM 2216 C CA . LYS A 1 267 ? -97.822 12.010 129.172 1.00 59.91 267 LYS A CA 1
ATOM 2217 C C . LYS A 1 267 ? -97.027 11.095 128.226 1.00 59.91 267 LYS A C 1
ATOM 2219 O O . LYS A 1 267 ? -96.336 10.194 128.696 1.00 59.91 267 LYS A O 1
ATOM 2224 N N . LEU A 1 268 ? -97.136 11.263 126.901 1.00 65.69 268 LEU A N 1
ATOM 2225 C CA . LEU A 1 268 ? -96.424 10.440 125.918 1.00 65.69 268 LEU A CA 1
ATOM 2226 C C . LEU A 1 268 ? -94.936 10.745 125.924 1.00 65.69 268 LEU A C 1
ATOM 2228 O O . LEU A 1 268 ? -94.165 9.813 125.800 1.00 65.69 268 LEU A O 1
ATOM 2232 N N . SER A 1 269 ? -94.520 11.994 126.129 1.00 62.66 269 SER A N 1
ATOM 2233 C CA . SER A 1 269 ? -93.102 12.359 126.257 1.00 62.66 269 SER A CA 1
ATOM 2234 C C . SER A 1 269 ? -92.442 11.658 127.454 1.00 62.66 269 SER A C 1
ATOM 2236 O O . SER A 1 269 ? -91.377 11.060 127.309 1.00 62.66 269 SER A O 1
ATOM 2238 N N . GLU A 1 270 ? -93.110 11.631 128.611 1.00 64.12 270 GLU A N 1
ATOM 2239 C CA . GLU A 1 270 ? -92.667 10.898 129.806 1.00 64.12 270 GLU A CA 1
ATOM 2240 C C . GLU A 1 270 ? -92.663 9.384 129.572 1.00 64.12 270 GLU A C 1
ATOM 2242 O O . GLU A 1 270 ? -91.679 8.710 129.873 1.00 64.12 270 GLU A O 1
ATOM 2247 N N . ARG A 1 271 ? -93.720 8.838 128.956 1.00 68.06 271 ARG A N 1
ATOM 2248 C CA . ARG A 1 271 ? -93.784 7.413 128.593 1.00 68.06 271 ARG A CA 1
ATOM 2249 C C . ARG A 1 271 ? -92.750 7.027 127.536 1.00 68.06 271 ARG A C 1
ATOM 2251 O O . ARG A 1 271 ? -92.213 5.930 127.612 1.00 68.06 271 ARG A O 1
ATOM 2258 N N . LEU A 1 272 ? -92.431 7.904 126.586 1.00 69.44 272 LEU A N 1
ATOM 2259 C CA . LEU A 1 272 ? -91.401 7.693 125.570 1.00 69.44 272 LEU A CA 1
ATOM 2260 C C . LEU A 1 272 ? -90.015 7.724 126.217 1.00 69.44 272 LEU A C 1
ATOM 2262 O O . LEU A 1 272 ? -89.174 6.898 125.880 1.00 69.44 272 LEU A O 1
ATOM 2266 N N . ARG A 1 273 ? -89.799 8.608 127.200 1.00 67.62 273 ARG A N 1
ATOM 2267 C CA . ARG A 1 273 ? -88.563 8.673 127.990 1.00 67.62 273 ARG A CA 1
ATOM 2268 C C . ARG A 1 273 ? -88.382 7.431 128.866 1.00 67.62 273 ARG A C 1
ATOM 2270 O O . ARG A 1 273 ? -87.304 6.846 128.869 1.00 67.62 273 ARG A O 1
ATOM 2277 N N . ILE A 1 274 ? -89.442 6.966 129.529 1.00 66.88 274 ILE A N 1
ATOM 2278 C CA . ILE A 1 274 ? -89.436 5.699 130.276 1.00 66.88 274 ILE A CA 1
ATOM 2279 C C . ILE A 1 274 ? -89.254 4.509 129.314 1.00 66.88 274 ILE A C 1
ATOM 2281 O O . ILE A 1 274 ? -88.469 3.617 129.606 1.00 66.88 274 ILE A O 1
ATOM 2285 N N . ALA A 1 275 ? -89.869 4.507 128.125 1.00 68.88 275 ALA A N 1
ATOM 2286 C CA . ALA A 1 275 ? -89.675 3.454 127.121 1.00 68.88 275 ALA A CA 1
ATOM 2287 C C . ALA A 1 275 ? -88.251 3.440 126.539 1.00 68.88 275 ALA A C 1
ATOM 2289 O O . ALA A 1 275 ? -87.700 2.370 126.282 1.00 68.88 275 ALA A O 1
ATOM 2290 N N . GLN A 1 276 ? -87.629 4.609 126.361 1.00 71.19 276 GLN A N 1
ATOM 2291 C CA . GLN A 1 276 ? -86.218 4.730 125.994 1.00 71.19 276 GLN A CA 1
ATOM 2292 C C . GLN A 1 276 ? -85.309 4.195 127.103 1.00 71.19 276 GLN A C 1
ATOM 2294 O O . GLN A 1 276 ? -84.363 3.476 126.793 1.00 71.19 276 GLN A O 1
ATOM 2299 N N . LEU A 1 277 ? -85.621 4.464 128.377 1.00 68.19 277 LEU A N 1
ATOM 2300 C CA . LEU A 1 277 ? -84.919 3.867 129.517 1.00 68.19 277 LEU A CA 1
ATOM 2301 C C . LEU A 1 277 ? -85.102 2.343 129.558 1.00 68.19 277 LEU A C 1
ATOM 2303 O O . LEU A 1 277 ? -84.117 1.625 129.690 1.00 68.19 277 LEU A O 1
ATOM 2307 N N . CYS A 1 278 ? -86.315 1.823 129.344 1.00 68.25 278 CYS A N 1
ATOM 2308 C CA . CYS A 1 278 ? -86.563 0.382 129.253 1.00 68.25 278 CYS A CA 1
ATOM 2309 C C . CYS A 1 278 ? -85.781 -0.265 128.096 1.00 68.25 278 CYS A C 1
ATOM 2311 O O . CYS A 1 278 ? -85.179 -1.321 128.286 1.00 68.25 278 CYS A O 1
ATOM 2313 N N . LYS A 1 279 ? -85.709 0.391 126.928 1.00 72.50 279 LYS A N 1
ATOM 2314 C CA . LYS A 1 279 ? -84.886 -0.058 125.791 1.00 72.50 279 LYS A CA 1
ATOM 2315 C C . LYS A 1 279 ? -83.389 -0.008 126.113 1.00 72.50 279 LYS A C 1
ATOM 2317 O O . LYS A 1 279 ? -82.667 -0.923 125.733 1.00 72.50 279 LYS A O 1
ATOM 2322 N N . ALA A 1 280 ? -82.927 1.023 126.822 1.00 67.38 280 ALA A N 1
ATOM 2323 C CA . ALA A 1 280 ? -81.534 1.159 127.246 1.00 67.38 280 ALA A CA 1
ATOM 2324 C C . ALA A 1 280 ? -81.133 0.099 128.286 1.00 67.38 280 ALA A C 1
ATOM 2326 O O . ALA A 1 280 ? -80.019 -0.407 128.228 1.00 67.38 280 ALA A O 1
ATOM 2327 N N . ILE A 1 281 ? -82.047 -0.290 129.182 1.00 69.81 281 ILE A N 1
ATOM 2328 C CA . ILE A 1 281 ? -81.862 -1.396 130.140 1.00 69.81 281 ILE A CA 1
ATOM 2329 C C . ILE A 1 281 ? -81.835 -2.767 129.428 1.00 69.81 281 ILE A C 1
ATOM 2331 O O . ILE A 1 281 ? -81.356 -3.755 129.989 1.00 69.81 281 ILE A O 1
ATOM 2335 N N . GLY A 1 282 ? -82.288 -2.822 128.167 1.00 69.69 282 GLY A N 1
ATOM 2336 C CA . GLY A 1 282 ? -82.307 -4.022 127.328 1.00 69.69 282 GLY A CA 1
ATOM 2337 C C . GLY A 1 282 ? -83.635 -4.783 127.349 1.00 69.69 282 GLY A C 1
ATOM 2338 O O . GLY A 1 282 ? -83.688 -5.929 126.907 1.00 69.69 282 GLY A O 1
ATOM 2339 N N . LEU A 1 283 ? -84.715 -4.175 127.851 1.00 72.00 283 LEU A N 1
ATOM 2340 C CA . LEU A 1 283 ? -86.044 -4.787 127.859 1.00 72.00 283 LEU A CA 1
ATOM 2341 C C . LEU A 1 283 ? -86.650 -4.764 126.450 1.00 72.00 283 LEU A C 1
ATOM 2343 O O . LEU A 1 283 ? -86.589 -3.761 125.734 1.00 72.00 283 LEU A O 1
ATOM 2347 N N . THR A 1 284 ? -87.279 -5.868 126.048 1.00 72.62 284 THR A N 1
ATOM 2348 C CA . THR A 1 284 ? -88.003 -5.932 124.775 1.00 72.62 284 THR A CA 1
ATOM 2349 C C . THR A 1 284 ? -89.260 -5.056 124.817 1.00 72.62 284 THR A C 1
ATOM 2351 O O . THR A 1 284 ? -89.827 -4.762 125.878 1.00 72.62 284 THR A O 1
ATOM 2354 N N . VAL A 1 285 ? -89.713 -4.620 123.636 1.00 70.50 285 VAL A N 1
ATOM 2355 C CA . VAL A 1 285 ? -90.864 -3.710 123.491 1.00 70.50 285 VAL A CA 1
ATOM 2356 C C . VAL A 1 285 ? -92.131 -4.290 124.140 1.00 70.50 285 VAL A C 1
ATOM 2358 O O . VAL A 1 285 ? -92.905 -3.544 124.738 1.00 70.50 285 VAL A O 1
ATOM 2361 N N . ASP A 1 286 ? -92.315 -5.612 124.113 1.00 68.12 286 ASP A N 1
ATOM 2362 C CA . ASP A 1 286 ? -93.474 -6.272 124.729 1.00 68.12 286 ASP A CA 1
ATOM 2363 C C . ASP A 1 286 ? -93.423 -6.307 126.263 1.00 68.12 286 ASP A C 1
ATOM 2365 O O . ASP A 1 286 ? -94.457 -6.133 126.907 1.00 68.12 286 ASP A O 1
ATOM 2369 N N . VAL A 1 287 ? -92.237 -6.444 126.868 1.00 68.00 287 VAL A N 1
ATOM 2370 C CA . VAL A 1 287 ? -92.075 -6.364 128.334 1.00 68.00 287 VAL A CA 1
ATOM 2371 C C . VAL A 1 287 ? -92.330 -4.936 128.822 1.00 68.00 287 VAL A C 1
ATOM 2373 O O . VAL A 1 287 ? -93.002 -4.725 129.829 1.00 68.00 287 VAL A O 1
ATOM 2376 N N . THR A 1 288 ? -91.883 -3.945 128.047 1.00 66.56 288 THR A N 1
ATOM 2377 C CA . THR A 1 288 ? -92.105 -2.520 128.334 1.00 66.56 288 THR A CA 1
ATOM 2378 C C . THR A 1 288 ? -93.598 -2.170 128.305 1.00 66.56 288 THR A C 1
ATOM 2380 O O . THR A 1 288 ? -94.083 -1.457 129.181 1.00 66.56 288 THR A O 1
ATOM 2383 N N . LYS A 1 289 ? -94.363 -2.723 127.350 1.00 69.12 289 LYS A N 1
ATOM 2384 C CA . LYS A 1 289 ? -95.827 -2.550 127.289 1.00 69.12 289 LYS A CA 1
ATOM 2385 C C . LYS A 1 289 ? -96.543 -3.118 128.518 1.00 69.12 289 LYS A C 1
ATOM 2387 O O . LYS A 1 289 ? -97.451 -2.471 129.029 1.00 69.12 289 LYS A O 1
ATOM 2392 N N . ARG A 1 290 ? -96.144 -4.301 129.000 1.00 66.44 290 ARG A N 1
ATOM 2393 C CA . ARG A 1 290 ? -96.773 -4.943 130.172 1.00 66.44 290 ARG A CA 1
ATOM 2394 C C . ARG A 1 290 ? -96.484 -4.199 131.477 1.00 66.44 290 ARG A C 1
ATOM 2396 O O . ARG A 1 290 ? -97.392 -4.025 132.283 1.00 66.44 290 ARG A O 1
ATOM 2403 N N . LEU A 1 291 ? -95.276 -3.652 131.630 1.00 66.75 291 LEU A N 1
ATOM 2404 C CA . LEU A 1 291 ? -94.922 -2.799 132.769 1.00 66.75 291 LEU A CA 1
ATOM 2405 C C . LEU A 1 291 ? -95.798 -1.534 132.839 1.00 66.75 291 LEU A C 1
ATOM 2407 O O . LEU A 1 291 ? -96.333 -1.219 133.899 1.00 66.75 291 LEU A O 1
ATOM 2411 N N . PHE A 1 292 ? -96.039 -0.844 131.714 1.00 68.00 292 PHE A N 1
ATOM 2412 C CA . PHE A 1 292 ? -96.939 0.325 131.690 1.00 68.00 292 PHE A CA 1
ATOM 2413 C C . PHE A 1 292 ? -98.405 -0.001 132.020 1.00 68.00 292 PHE A C 1
ATOM 2415 O O . PHE A 1 292 ? -99.147 0.906 132.405 1.00 68.00 292 PHE A O 1
ATOM 2422 N N . ASN A 1 293 ? -98.816 -1.267 131.903 1.00 67.50 293 ASN A N 1
ATOM 2423 C CA . ASN A 1 293 ? -100.157 -1.732 132.259 1.00 67.50 293 ASN A CA 1
ATOM 2424 C C . ASN A 1 293 ? -100.306 -2.092 133.753 1.00 67.50 293 ASN A C 1
ATOM 2426 O O . ASN A 1 293 ? -101.416 -2.399 134.181 1.00 67.50 293 ASN A O 1
ATOM 2430 N N . GLY A 1 294 ? -99.241 -1.980 134.563 1.00 61.94 294 GLY A N 1
ATOM 2431 C CA . GLY A 1 294 ? -99.301 -2.105 136.027 1.00 61.94 294 GLY A CA 1
ATOM 2432 C C . GLY A 1 294 ? -99.038 -3.505 136.593 1.00 61.94 294 GLY A C 1
ATOM 2433 O O . GLY A 1 294 ? -99.362 -3.750 137.752 1.00 61.94 294 GLY A O 1
ATOM 2434 N N . GLU A 1 295 ? -98.460 -4.417 135.808 1.00 65.69 295 GLU A N 1
ATOM 2435 C CA . GLU A 1 295 ? -98.127 -5.783 136.243 1.00 65.69 295 GLU A CA 1
ATOM 2436 C C . GLU A 1 295 ? -96.716 -5.865 136.868 1.00 65.69 295 GLU A C 1
ATOM 2438 O O . GLU A 1 295 ? -95.756 -5.335 136.305 1.00 65.69 295 GLU A O 1
ATOM 2443 N N . SER A 1 296 ? -96.568 -6.559 138.010 1.00 59.69 296 SER A N 1
ATOM 2444 C CA . SER A 1 296 ? -95.261 -6.978 138.557 1.00 59.69 296 SER A CA 1
ATOM 2445 C C . SER A 1 296 ? -94.692 -8.115 137.726 1.00 59.69 296 SER A C 1
ATOM 2447 O O . SER A 1 296 ? -95.315 -9.172 137.633 1.00 59.69 296 SER A O 1
ATOM 2449 N N . LEU A 1 297 ? -93.484 -7.947 137.194 1.00 61.12 297 LEU A N 1
ATOM 2450 C CA . LEU A 1 297 ? -92.821 -8.995 136.418 1.00 61.12 297 LEU A CA 1
ATOM 2451 C C . LEU A 1 297 ? -91.495 -9.385 137.067 1.00 61.12 297 LEU A C 1
ATOM 2453 O O . LEU A 1 297 ? -90.645 -8.532 137.313 1.00 61.12 297 LEU A O 1
ATOM 2457 N N . SER A 1 298 ? -91.316 -10.679 137.334 1.00 57.25 298 SER A N 1
ATOM 2458 C CA . SER A 1 298 ? -90.036 -11.265 137.729 1.00 57.25 298 SER A CA 1
ATOM 2459 C C . SER A 1 298 ? -89.155 -11.432 136.492 1.00 57.25 298 SER A C 1
ATOM 2461 O O . SER A 1 298 ? -89.488 -12.176 135.571 1.00 57.25 298 SER A O 1
ATOM 2463 N N . VAL A 1 299 ? -88.038 -10.709 136.446 1.00 61.84 299 VAL A N 1
ATOM 2464 C CA . VAL A 1 299 ? -87.066 -10.789 135.355 1.00 61.84 299 VAL A CA 1
ATOM 2465 C C . VAL A 1 299 ? -85.850 -11.584 135.815 1.00 61.84 299 VAL A C 1
ATOM 2467 O O . VAL A 1 299 ? -85.182 -11.237 136.788 1.00 61.84 299 VAL A O 1
ATOM 2470 N N . THR A 1 300 ? -85.568 -12.657 135.081 1.00 56.12 300 THR A N 1
ATOM 2471 C CA . THR A 1 300 ? -84.396 -13.521 135.235 1.00 56.12 300 THR A CA 1
ATOM 2472 C C . THR A 1 300 ? -83.501 -13.322 134.010 1.00 56.12 300 THR A C 1
ATOM 2474 O O . THR A 1 300 ? -83.878 -13.696 132.900 1.00 56.12 300 THR A O 1
ATOM 2477 N N . GLY A 1 301 ? -82.336 -12.688 134.166 1.00 65.31 301 GLY A N 1
ATOM 2478 C CA . GLY A 1 301 ? -81.434 -12.414 133.040 1.00 65.31 301 GLY A CA 1
ATOM 2479 C C . GLY A 1 301 ? -80.426 -11.285 133.274 1.00 65.31 301 GLY A C 1
ATOM 2480 O O . GLY A 1 301 ? -80.349 -10.710 134.358 1.00 65.31 301 GLY A O 1
ATOM 2481 N N . LYS A 1 302 ? -79.632 -10.971 132.240 1.00 66.69 302 LYS A N 1
ATOM 2482 C CA . LYS A 1 302 ? -78.669 -9.857 132.252 1.00 66.69 302 LYS A CA 1
ATOM 2483 C C . LYS A 1 302 ? -79.378 -8.540 131.951 1.00 66.69 302 LYS A C 1
ATOM 2485 O O . LYS A 1 302 ? -79.829 -8.339 130.828 1.00 66.69 302 LYS A O 1
ATOM 2490 N N . LEU A 1 303 ? -79.436 -7.646 132.930 1.00 71.81 303 LEU A N 1
ATOM 2491 C CA . LEU A 1 303 ? -79.971 -6.293 132.773 1.00 71.81 303 LEU A CA 1
ATOM 2492 C C . LEU A 1 303 ? -78.818 -5.289 132.684 1.00 71.81 303 LEU A C 1
ATOM 2494 O O . LEU A 1 303 ? -77.786 -5.456 133.339 1.00 71.81 303 LEU A O 1
ATOM 2498 N N . TYR A 1 304 ? -78.970 -4.262 131.848 1.00 70.44 304 TYR A N 1
ATOM 2499 C CA . TYR A 1 304 ? -77.983 -3.192 131.716 1.00 70.44 304 TYR A CA 1
ATOM 2500 C C . TYR A 1 304 ? -78.355 -2.020 132.626 1.00 70.44 304 TYR A C 1
ATOM 2502 O O . TYR A 1 304 ? -79.481 -1.534 132.564 1.00 70.44 304 TYR A O 1
ATOM 2510 N N . SER A 1 305 ? -77.427 -1.549 133.467 1.00 71.25 305 SER A N 1
ATOM 2511 C CA . SER A 1 305 ? -77.602 -0.305 134.233 1.00 71.25 305 SER A CA 1
ATOM 2512 C C . SER A 1 305 ? -77.002 0.856 133.436 1.00 71.25 305 SER A C 1
ATOM 2514 O O . SER A 1 305 ? -75.774 0.906 133.307 1.00 71.25 305 SER A O 1
ATOM 2516 N N . PRO A 1 306 ? -77.809 1.807 132.927 1.00 64.75 306 PRO A N 1
ATOM 2517 C CA . PRO A 1 306 ? -77.288 2.976 132.220 1.00 64.75 306 PRO A CA 1
ATOM 2518 C C . PRO A 1 306 ? -76.471 3.904 133.134 1.00 64.75 306 PRO A C 1
ATOM 2520 O O . PRO A 1 306 ? -75.484 4.479 132.688 1.00 64.75 306 PRO A O 1
ATOM 2523 N N . GLU A 1 307 ? -76.824 4.006 134.421 1.00 70.00 307 GLU A N 1
ATOM 2524 C CA . GLU A 1 307 ? -76.136 4.874 135.394 1.00 70.00 307 GLU A CA 1
ATOM 2525 C C . GLU A 1 307 ? -74.747 4.357 135.787 1.00 70.00 307 GLU A C 1
ATOM 2527 O O . GLU A 1 307 ? -73.818 5.141 135.976 1.00 70.00 307 GLU A O 1
ATOM 2532 N N . HIS A 1 308 ? -74.571 3.036 135.876 1.00 65.88 308 HIS A N 1
ATOM 2533 C CA . HIS A 1 308 ? -73.282 2.429 136.222 1.00 65.88 308 HIS A CA 1
ATOM 2534 C C . HIS A 1 308 ? -72.517 1.878 135.010 1.00 65.88 308 HIS A C 1
ATOM 2536 O O . HIS A 1 308 ? -71.357 1.482 135.159 1.00 65.88 308 HIS A O 1
ATOM 2542 N N . SER A 1 309 ? -73.144 1.879 133.826 1.00 70.62 309 SER A N 1
ATOM 2543 C CA . SER A 1 309 ? -72.616 1.400 132.539 1.00 70.62 309 SER A CA 1
ATOM 2544 C C . SER A 1 309 ? -72.108 -0.051 132.565 1.00 70.62 309 SER A C 1
ATOM 2546 O O . SER A 1 309 ? -71.079 -0.370 131.970 1.00 70.62 309 SER A O 1
ATOM 2548 N N . ARG A 1 310 ? -72.808 -0.957 133.268 1.00 73.81 310 ARG A N 1
ATOM 2549 C CA . ARG A 1 310 ? -72.436 -2.387 133.394 1.00 73.81 310 ARG A CA 1
ATOM 2550 C C . ARG A 1 310 ? -73.660 -3.293 133.305 1.00 73.81 310 ARG A C 1
ATOM 2552 O O . ARG A 1 310 ? -74.768 -2.877 133.645 1.00 73.81 310 ARG A O 1
ATOM 2559 N N . TYR A 1 311 ? -73.434 -4.541 132.900 1.00 73.31 311 TYR A N 1
ATOM 2560 C CA . TYR A 1 311 ? -74.440 -5.601 132.950 1.00 73.31 311 TYR A CA 1
ATOM 2561 C C . TYR A 1 311 ? -74.397 -6.311 134.300 1.00 73.31 311 TYR A C 1
ATOM 2563 O O . TYR A 1 311 ? -73.314 -6.627 134.795 1.00 73.31 311 TYR A O 1
ATOM 2571 N N . PHE A 1 312 ? -75.564 -6.590 134.867 1.00 69.81 312 PHE A N 1
ATOM 2572 C CA . PHE A 1 312 ? -75.709 -7.359 136.098 1.00 69.81 312 PHE A CA 1
ATOM 2573 C C . PHE A 1 312 ? -76.659 -8.539 135.874 1.00 69.81 312 PHE A C 1
ATOM 2575 O O . PHE A 1 312 ? -77.621 -8.437 135.112 1.00 69.81 312 PHE A O 1
ATOM 2582 N N . GLU A 1 313 ? -76.358 -9.678 136.499 1.00 67.81 313 GLU A N 1
ATOM 2583 C CA . GLU A 1 313 ? -77.203 -10.873 136.453 1.00 67.81 313 GLU A CA 1
ATOM 2584 C C . GLU A 1 313 ? -78.238 -10.806 137.575 1.00 67.81 313 GLU A C 1
ATOM 2586 O O . GLU A 1 313 ? -77.889 -10.783 138.753 1.00 67.81 313 GLU A O 1
ATOM 2591 N N . ALA A 1 314 ? -79.513 -10.750 137.199 1.00 60.22 314 ALA A N 1
ATOM 2592 C CA . ALA A 1 314 ? -80.632 -10.770 138.126 1.00 60.22 314 ALA A CA 1
ATOM 2593 C C . ALA A 1 314 ? -81.304 -12.153 138.093 1.00 60.22 314 ALA A C 1
ATOM 2595 O O . ALA A 1 314 ? -81.719 -12.614 137.027 1.00 60.22 314 ALA A O 1
ATOM 2596 N N . GLN A 1 315 ? -81.409 -12.815 139.251 1.00 56.56 315 GLN A N 1
ATOM 2597 C CA . GLN A 1 315 ? -82.224 -14.018 139.458 1.00 56.56 315 GLN A CA 1
ATOM 2598 C C . GLN A 1 315 ? -83.430 -13.651 140.341 1.00 56.56 315 GLN A C 1
ATOM 2600 O O . GLN A 1 315 ? -83.247 -13.148 141.444 1.00 56.56 315 GLN A O 1
ATOM 2605 N N . ASP A 1 316 ? -84.645 -13.851 139.818 1.00 58.31 316 ASP A N 1
ATOM 2606 C CA . ASP A 1 316 ? -85.951 -13.537 140.429 1.00 58.31 316 ASP A CA 1
ATOM 2607 C C . ASP A 1 316 ? -86.143 -12.086 140.918 1.00 58.31 316 ASP A C 1
ATOM 2609 O O . ASP A 1 316 ? -86.780 -11.820 141.938 1.00 58.31 316 ASP A O 1
ATOM 2613 N N . ALA A 1 317 ? -85.651 -11.104 140.153 1.00 60.09 317 ALA A N 1
ATOM 2614 C CA . ALA A 1 317 ? -85.870 -9.690 140.461 1.00 60.09 317 ALA A CA 1
ATOM 2615 C C . ALA A 1 317 ? -87.264 -9.221 140.006 1.00 60.09 317 ALA A C 1
ATOM 2617 O O . ALA A 1 317 ? -87.574 -9.264 138.817 1.00 60.09 317 ALA A O 1
ATOM 2618 N N . GLN A 1 318 ? -88.102 -8.740 140.929 1.00 61.44 318 GLN A N 1
ATOM 2619 C CA . GLN A 1 318 ? -89.415 -8.176 140.600 1.00 61.44 318 GLN A CA 1
ATOM 2620 C C . GLN A 1 318 ? -89.302 -6.706 140.177 1.00 61.44 318 GLN A C 1
ATOM 2622 O O . GLN A 1 318 ? -88.862 -5.858 140.951 1.00 61.44 318 GLN A O 1
ATOM 2627 N N . LEU A 1 319 ? -89.733 -6.398 138.954 1.00 65.06 319 LEU A N 1
ATOM 2628 C CA . LEU A 1 319 ? -89.876 -5.037 138.445 1.00 65.06 319 LEU A CA 1
ATOM 2629 C C . LEU A 1 319 ? -91.332 -4.589 138.605 1.00 65.06 319 LEU A C 1
ATOM 2631 O O . LEU A 1 319 ? -92.243 -5.205 138.050 1.00 65.06 319 LEU A O 1
ATOM 2635 N N . GLN A 1 320 ? -91.540 -3.500 139.341 1.00 64.00 320 GLN A N 1
ATOM 2636 C CA . GLN A 1 320 ? -92.809 -2.779 139.417 1.00 64.00 320 GLN A CA 1
ATOM 2637 C C . GLN A 1 320 ? -92.550 -1.290 139.225 1.00 64.00 320 GLN A C 1
ATOM 2639 O O . GLN A 1 320 ? -91.590 -0.741 139.767 1.00 64.00 320 GLN A O 1
ATOM 2644 N N . PHE A 1 321 ? -93.435 -0.622 138.487 1.00 67.69 321 PHE A N 1
ATOM 2645 C CA . PHE A 1 321 ? -93.510 0.830 138.551 1.00 67.69 321 PHE A CA 1
ATOM 2646 C C . PHE A 1 321 ? -94.223 1.215 139.843 1.00 67.69 321 PHE A C 1
ATOM 2648 O O . PHE A 1 321 ? -95.433 1.024 139.977 1.00 67.69 321 PHE A O 1
ATOM 2655 N N . PHE A 1 322 ? -93.464 1.751 140.794 1.00 55.84 322 PHE A N 1
ATOM 2656 C CA . PHE A 1 322 ? -94.045 2.418 141.948 1.00 55.84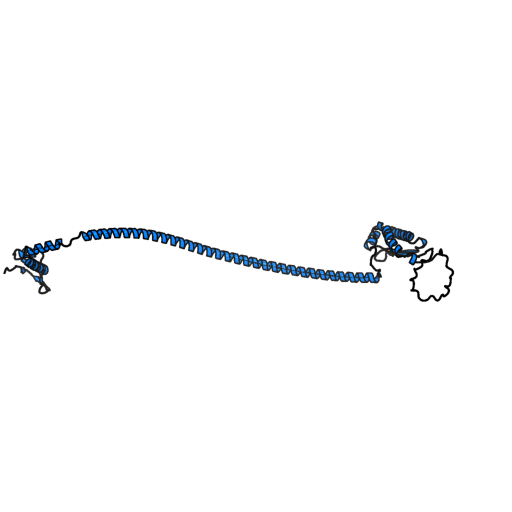 322 PHE A CA 1
ATOM 2657 C C . PHE A 1 322 ? -94.742 3.689 141.463 1.00 55.84 322 PHE A C 1
ATOM 2659 O O . PHE A 1 322 ? -94.157 4.496 140.741 1.00 55.84 322 PHE A O 1
ATOM 2666 N N . LYS A 1 323 ? -96.028 3.812 141.794 1.00 53.34 323 LYS A N 1
ATOM 2667 C CA . LYS A 1 323 ? -96.773 5.051 141.599 1.00 53.34 323 LYS A CA 1
ATOM 2668 C C . LYS A 1 323 ? -96.479 5.951 142.791 1.00 53.34 323 LYS A C 1
ATOM 2670 O O . LYS A 1 323 ? -96.919 5.614 143.888 1.00 53.34 323 LYS A O 1
ATOM 2675 N N . ASP A 1 324 ? -95.798 7.058 142.533 1.00 41.47 324 ASP A N 1
ATOM 2676 C CA . ASP A 1 324 ? -95.993 8.296 143.288 1.00 41.47 324 ASP A CA 1
ATOM 2677 C C . ASP A 1 324 ? -96.978 9.196 142.529 1.00 41.47 324 ASP A C 1
ATOM 2679 O O . ASP A 1 324 ? -96.920 9.214 141.271 1.00 41.47 324 ASP A O 1
#

Mean predicted aligned error: 18.02 Å

Secondary structure (DSSP, 8-state):
-B---HHHHHHHHHTT-HHHHHHHHHHHHHHHH-GGGEEEEEEE-SSSS-EEEEEE--EE-SPPPPP-----------------PPPPPTT--EE-HHHHS-HHHHHHHHHHHHHHHGGGTPPPPPTT--PPP--HHHHHHHHHHHHHHHHHHHHHHHHHHHHHHHHHHHHHHHHHHHHHHHHHHHHHHHHHHHHHHHHHHHHHHHHHHHHHHHHHHHHHHHHHHHHHHHHHHHHHHHHHHHHHHHHT---SHHHHHHHHHHHH-TTHHHHHHHHHHHHHHT--HHHHHHHHTT--EEEEEEEEETTTTEEEEEEEEEE-----

Organism: NCBI:txid433724

=== Feature glossary ===
Each block in this record encodes a different view of the same protein. In brief:

Predicted aligned error. PAE(i, j) answers: if I align the predicted and true structures on residue i, how far off (in Å) do I expect residue j to be? A block-diagonal PAE matrix with low values on the blocks and high values off-diagonal is the signature of a multi-domain protein with confidently predicted domains but uncertain inter-domain orientation.

Contact-map, Ramachandran, and PAE plots. Plot images: a contact map (which residues are close in 3D, as an N×N binary image), a Ramachandran scatter (backbone torsion angles, revealing secondary-structure composition at a glance), and — for AlphaFold structures — a PAE heatmap (pairwise prediction confidence).

Backbone torsions (φ/ψ). φ (phi) and ψ (psi) are the two rotatable backbone dihedrals per residue: φ is the C(i-1)–N–Cα–C torsion, ψ is the N–Cα–C–N(i+1) torsion, both in degrees on (−180°, 180°]. α-helical residues cluster near (−60°, −45°); β-strand residues near (−120°, +130°). A Ramachandran plot is simply a scatter of (φ, ψ) for every residue.

Foldseek 3Di. A 3Di character summarizes, for each residue, the relative orientation of the Cα frame of its nearest spatial neighbor. Because it encodes fold topology rather than chemistry, 3Di alignments detect remote structural similarity that sequence alignment misses.

Radius of gyration, Cα contacts, bounding box. Three whole-structure scalars: the radius of gyration (RMS distance of Cα from centroid, in Å), the count of Cα–Cα contacts (pairs closer than 8 Å and separated by more than four residues in sequence — i.e. tertiary, not local, contacts), and the bounding-box dimensions. Together they distinguish compact globular folds from extended fibres or disordered chains.

Sequence. Sequence gives the chain of amino acids in standard one-letter code (A=alanine, C=cysteine, …, Y=tyrosine), read N→C. It is the only feature that is directly encoded by the gene; all structural features are derived from the folded form of this sequence.

mmCIF coordinates. Atomic coordinates in PDBx/mmCIF format — the same representation the Protein Data Bank distributes. Each line of the _atom_site loop places one backbone atom in Cartesian space (units: ångströms, origin: arbitrary).

Secondary structure (3-state, P-SEA). Three-state secondary structure (P-SEA) collapses the eight DSSP classes into helix (a), strand (b), and coil (c). P-SEA assigns these from Cα geometry alone — distances and angles — without requiring backbone oxygens, so it works on any Cα trace.

InterPro / GO / CATH / organism. Functional annotations link the protein to curated databases. InterPro entries identify conserved domains and families by matching the sequence against member-database signatures (Pfam, PROSITE, CDD, …). Gene Ontology (GO) terms describe molecular function, biological process, and cellular component in a controlled vocabulary. CATH places the structure in a hierarchical fold classification (Class/Architecture/Topology/Homologous-superfamily). The organism is the source species.

B-factor. B-factor (Debye–Waller factor) reflects atomic displacement in the crystal lattice. It is an experimental observable (units Å²), not a prediction; low values mean the atom is pinned down, high values mean it moves or is heterogeneous across the crystal.

Rendered structure images. Structure images are PyMOL renders from six orthogonal camera directions. Cartoon representation draws helices as coils and strands as arrows; sticks shows the backbone as bonds; surface shows the solvent-excluded envelope. Rainbow coloring maps sequence position to hue (blue→red, N→C); chain coloring assigns a distinct color per polypeptide.

Solvent-accessible surface area. Solvent-accessible surface area (SASA) is the area in Å² traced out by the centre of a 1.4 Å probe sphere (a water molecule) rolled over the protein's van der Waals surface (Shrake–Rupley / Lee–Richards construction). Buried residues have near-zero SASA; fully exposed residues can exceed 200 Å². The total SASA scales roughly with the number of surface residues.

Secondary structure (8-state, DSSP). The SS8 string is DSSP's per-residue secondary-structure call. α-helix (H) means an i→i+4 H-bond ladder; β-strand (E) means the residue participates in a β-sheet; 3₁₀ (G) and π (I) are tighter and wider helices; T/S are turns/bends; '-' is loop.

pLDDT. For AlphaFold models, the B-factor field carries pLDDT — the model's own estimate of local accuracy on a 0–100 scale. Regions with pLDDT<50 should be treated as essentially unmodeled; they often correspond to intrinsically disordered segments.

Nearest PDB structures. Nearest PDB neighbors are the top structural matches found by Foldseek when searching this structure against the entire Protein Data Bank. Each hit reports a TM-score (0 to 1; >0.5 almost always implies the same fold) and an E-value. These are *structural* homologs — they may share no detectable sequence similarity.